Protein AF-A0A2E8DZQ3-F1 (afdb_monomer_lite)

Foldseek 3Di:
DPPPVVLVVVLVVLVVVLVVVDDPVLQVVQFVWDFFQADDDLDQFAPAAPAFLLRDHLPVCVVVSVVQVVVVVVDPDPGDSGKDWDPPWAKKFFACQVSLPDNPAQFHKDKDKDWAFWKWKAAPPPRDIGIGHPVCVVPDPLQADADLPPRDTNGIDIDTDTDIKIKIKTFIGHPPDDHGAAMEIGIHPSNVSCRSPDHGGWMKIKTFMKDKHWDWGDDPNDIDIHIHIYTYQHIPSVPIIMHTPGD

Radius of gyration: 19.11 Å; chains: 1; bounding box: 50×39×51 Å

pLDDT: mean 78.58, std 12.54, range [41.09, 94.75]

Structure (mmCIF, N/CA/C/O backbone):
data_AF-A0A2E8DZQ3-F1
#
_entry.id   AF-A0A2E8DZQ3-F1
#
loop_
_atom_site.group_PDB
_atom_site.id
_atom_site.type_symbol
_atom_site.label_atom_id
_atom_site.label_alt_id
_atom_site.label_comp_id
_atom_site.label_asym_id
_atom_site.label_entity_id
_atom_site.label_seq_id
_atom_site.pdbx_PDB_ins_code
_atom_site.Cartn_x
_atom_site.Cartn_y
_atom_site.Cartn_z
_atom_site.occupancy
_atom_site.B_iso_or_equiv
_atom_site.auth_seq_id
_atom_site.auth_comp_id
_atom_site.auth_asym_id
_atom_site.auth_atom_id
_atom_site.pdbx_PDB_model_num
ATOM 1 N N . MET A 1 1 ? 23.244 -13.098 -24.364 1.00 41.09 1 MET A N 1
ATOM 2 C CA . MET A 1 1 ? 22.228 -12.049 -24.638 1.00 41.09 1 MET A CA 1
ATOM 3 C C . MET A 1 1 ? 20.803 -12.614 -24.787 1.00 41.09 1 MET A C 1
ATOM 5 O O . MET A 1 1 ? 19.909 -11.902 -25.217 1.00 41.09 1 MET A O 1
ATOM 9 N N . THR A 1 2 ? 20.548 -13.852 -24.354 1.00 45.38 2 THR A N 1
ATOM 10 C CA . THR A 1 2 ? 19.306 -14.619 -24.591 1.00 45.38 2 THR A CA 1
ATOM 11 C C . THR A 1 2 ? 18.194 -14.413 -23.542 1.00 45.38 2 THR A C 1
ATOM 13 O O . THR A 1 2 ? 17.056 -14.790 -23.766 1.00 45.38 2 THR A O 1
ATOM 16 N N . ASP A 1 3 ? 18.473 -13.729 -22.429 1.00 57.84 3 ASP A N 1
ATOM 17 C CA . ASP A 1 3 ? 17.630 -13.749 -21.217 1.00 57.84 3 ASP A CA 1
ATOM 18 C C . ASP A 1 3 ? 16.498 -12.690 -21.170 1.00 57.84 3 ASP A C 1
ATOM 20 O O . ASP A 1 3 ? 15.596 -12.772 -20.340 1.00 57.84 3 ASP A O 1
ATOM 24 N N . ARG A 1 4 ? 16.513 -11.660 -22.031 1.00 48.19 4 ARG A N 1
ATOM 25 C CA . ARG A 1 4 ? 15.498 -10.581 -21.995 1.00 48.19 4 ARG A CA 1
ATOM 26 C C . ARG A 1 4 ? 14.278 -10.888 -22.866 1.00 48.19 4 ARG A C 1
ATOM 28 O O . ARG A 1 4 ? 13.155 -10.685 -22.414 1.00 48.19 4 ARG A O 1
ATOM 35 N N . ASN A 1 5 ? 14.493 -11.396 -24.078 1.00 52.00 5 ASN A N 1
ATOM 36 C CA . ASN A 1 5 ? 13.410 -11.663 -25.028 1.00 52.00 5 ASN A CA 1
ATOM 37 C C . ASN A 1 5 ? 12.580 -12.889 -24.619 1.00 52.00 5 ASN A C 1
ATOM 39 O O . ASN A 1 5 ? 11.357 -12.809 -24.645 1.00 52.00 5 ASN A O 1
ATOM 43 N N . GLU A 1 6 ? 13.211 -13.955 -24.113 1.00 54.47 6 GLU A N 1
ATOM 44 C CA . GLU A 1 6 ? 12.494 -15.111 -23.547 1.00 54.47 6 GLU A CA 1
ATOM 45 C C . GLU A 1 6 ? 11.620 -14.731 -22.347 1.00 54.47 6 GLU A C 1
ATOM 47 O O . GLU A 1 6 ? 10.506 -15.225 -22.201 1.00 54.47 6 GLU A O 1
ATOM 52 N N . ARG A 1 7 ? 12.084 -13.816 -21.487 1.00 52.75 7 ARG A N 1
ATOM 53 C CA . ARG A 1 7 ? 11.287 -13.345 -20.345 1.00 52.75 7 ARG A CA 1
ATOM 54 C C . ARG A 1 7 ? 10.104 -12.487 -20.769 1.00 52.75 7 ARG A C 1
ATOM 56 O O . ARG A 1 7 ? 9.046 -12.595 -20.158 1.00 52.75 7 ARG A O 1
ATOM 63 N N . ILE A 1 8 ? 10.277 -11.654 -21.795 1.00 53.78 8 ILE A N 1
ATOM 64 C CA . ILE A 1 8 ? 9.190 -10.848 -22.360 1.00 53.78 8 ILE A CA 1
ATOM 65 C C . ILE A 1 8 ? 8.137 -11.758 -23.002 1.00 53.78 8 ILE A C 1
ATOM 67 O O . ILE A 1 8 ? 6.951 -11.568 -22.747 1.00 53.78 8 ILE A O 1
ATOM 71 N N . GLU A 1 9 ? 8.543 -12.769 -23.774 1.00 61.56 9 GLU A N 1
ATOM 72 C CA . GLU A 1 9 ? 7.606 -13.720 -24.387 1.00 61.56 9 GLU A CA 1
ATOM 73 C C . GLU A 1 9 ? 6.904 -14.596 -23.343 1.00 61.56 9 GLU A C 1
ATOM 75 O O . GLU A 1 9 ? 5.679 -14.692 -23.351 1.00 61.56 9 GLU A O 1
ATOM 80 N N . ARG A 1 10 ? 7.623 -15.103 -22.335 1.00 58.00 10 ARG A N 1
ATOM 81 C CA . ARG A 1 10 ? 7.009 -15.859 -21.231 1.00 58.00 10 ARG A CA 1
ATOM 82 C C . ARG A 1 10 ? 6.040 -15.006 -20.405 1.00 58.00 10 ARG A C 1
ATOM 84 O O . ARG A 1 10 ? 5.009 -15.504 -19.966 1.00 58.00 10 ARG A O 1
ATOM 91 N N . ALA A 1 11 ? 6.326 -13.715 -20.218 1.00 54.69 11 ALA A N 1
ATOM 92 C CA . ALA A 1 11 ? 5.402 -12.775 -19.579 1.00 54.69 11 ALA A CA 1
ATOM 93 C C . ALA A 1 11 ? 4.155 -12.503 -20.440 1.00 54.69 11 ALA A C 1
ATOM 95 O O . ALA A 1 11 ? 3.055 -12.390 -19.898 1.00 54.69 11 ALA A O 1
ATOM 96 N N . LYS A 1 12 ? 4.295 -12.444 -21.773 1.00 58.56 12 LYS A N 1
ATOM 97 C CA . LYS A 1 12 ? 3.159 -12.326 -22.701 1.00 58.56 12 LYS A CA 1
ATOM 98 C C . LYS A 1 12 ? 2.289 -13.585 -22.706 1.00 58.56 12 LYS A C 1
ATOM 100 O O . LYS A 1 12 ? 1.066 -13.462 -22.687 1.00 58.56 12 LYS A O 1
ATOM 105 N N . GLU A 1 13 ? 2.886 -14.775 -22.710 1.00 59.53 13 GLU A N 1
ATOM 106 C CA . GLU A 1 13 ? 2.159 -16.052 -22.664 1.00 59.53 13 GLU A CA 1
ATOM 107 C C . GLU A 1 13 ? 1.434 -16.252 -21.329 1.00 59.53 13 GLU A C 1
ATOM 109 O O . GLU A 1 13 ? 0.227 -16.498 -21.324 1.00 59.53 13 GLU A O 1
ATOM 114 N N . LEU A 1 14 ? 2.116 -16.019 -20.200 1.00 56.31 14 LEU A N 1
ATOM 115 C CA . LEU A 1 14 ? 1.487 -16.018 -18.873 1.00 56.31 14 LEU A CA 1
ATOM 116 C C . LEU A 1 14 ? 0.380 -14.956 -18.774 1.00 56.31 14 LEU A C 1
ATOM 118 O O . LEU A 1 14 ? -0.681 -15.216 -18.209 1.00 56.31 14 LEU A O 1
ATOM 122 N N . GLY A 1 15 ? 0.577 -13.781 -19.381 1.00 52.03 15 GLY A N 1
ATOM 123 C CA . GLY A 1 15 ? -0.437 -12.729 -19.464 1.00 52.03 15 GLY A CA 1
ATOM 124 C C . GLY A 1 15 ? -1.689 -13.139 -20.251 1.00 52.03 15 GLY A C 1
ATOM 125 O O . GLY A 1 15 ? -2.804 -12.820 -19.836 1.00 52.03 15 GLY A O 1
ATOM 126 N N . LYS A 1 16 ? -1.537 -13.882 -21.357 1.00 55.69 16 LYS A N 1
ATOM 127 C CA . LYS A 1 16 ? -2.665 -14.422 -22.140 1.00 55.69 16 LYS A CA 1
ATOM 128 C C . LYS A 1 16 ? -3.420 -15.520 -21.388 1.00 55.69 16 LYS A C 1
ATOM 130 O O . LYS A 1 16 ? -4.647 -15.554 -21.465 1.00 55.69 16 LYS A O 1
ATOM 135 N N . GLN A 1 17 ? -2.712 -16.384 -20.664 1.00 53.78 17 GLN A N 1
ATOM 136 C CA . GLN A 1 17 ? -3.312 -17.474 -19.893 1.00 53.78 17 GLN A CA 1
ATOM 137 C C . GLN A 1 17 ? -4.092 -16.922 -18.683 1.00 53.78 17 GLN A C 1
ATOM 139 O O . GLN A 1 17 ? -5.281 -17.183 -18.544 1.00 53.78 17 GLN A O 1
ATOM 144 N N . TRP A 1 18 ? -3.512 -15.991 -17.920 1.00 57.00 18 TRP A N 1
ATOM 145 C CA . TRP A 1 18 ? -4.152 -15.417 -16.725 1.00 57.00 18 TRP A CA 1
ATOM 146 C C . TRP A 1 18 ? -5.288 -14.422 -16.983 1.00 57.00 18 TRP A C 1
ATOM 148 O O . TRP A 1 18 ? -6.022 -14.071 -16.053 1.00 57.00 18 TRP A O 1
ATOM 158 N N . ASN A 1 19 ? -5.431 -13.911 -18.208 1.00 52.56 19 ASN A N 1
ATOM 159 C CA . ASN A 1 19 ? -6.597 -13.111 -18.589 1.00 52.56 19 ASN A CA 1
ATOM 160 C C . ASN A 1 19 ? -7.854 -13.965 -18.794 1.00 52.56 19 ASN A C 1
ATOM 162 O O . ASN A 1 19 ? -8.950 -13.423 -18.692 1.00 52.56 19 ASN A O 1
ATOM 166 N N . LYS A 1 20 ? -7.707 -15.276 -19.028 1.00 57.12 20 LYS A N 1
ATOM 167 C CA . LYS A 1 20 ? -8.832 -16.218 -19.104 1.00 57.12 20 LYS A CA 1
ATOM 168 C C . LYS A 1 20 ? -9.285 -16.727 -17.730 1.00 57.12 20 LYS A C 1
ATOM 170 O O . LYS A 1 20 ? -10.441 -17.103 -17.596 1.00 57.12 20 LYS A O 1
ATOM 175 N N . ASP A 1 21 ? -8.404 -16.687 -16.729 1.00 62.16 21 ASP A N 1
ATOM 176 C CA . ASP A 1 21 ? -8.617 -17.368 -15.440 1.00 62.16 21 ASP A CA 1
ATOM 177 C C . ASP A 1 21 ? -9.288 -16.509 -14.351 1.00 62.16 21 ASP A C 1
ATOM 179 O O . ASP A 1 21 ? -9.635 -17.027 -13.292 1.00 62.16 21 ASP A O 1
ATOM 183 N N . VAL A 1 22 ? -9.449 -15.196 -14.562 1.00 74.00 22 VAL A N 1
ATOM 184 C CA . VAL A 1 22 ? -10.128 -14.320 -13.590 1.00 74.00 22 VAL A CA 1
ATOM 185 C C . VAL A 1 22 ? -11.568 -14.131 -14.035 1.00 74.00 22 VAL A C 1
ATOM 187 O O . VAL A 1 22 ? -11.818 -13.538 -15.085 1.00 74.00 22 VAL A O 1
ATOM 190 N N . ASP A 1 23 ? -12.507 -14.625 -13.233 1.00 81.38 23 ASP A N 1
ATOM 191 C CA . ASP A 1 23 ? -13.928 -14.490 -13.514 1.00 81.38 23 ASP A CA 1
ATOM 192 C C . ASP A 1 23 ? -14.367 -13.014 -13.528 1.00 81.38 23 ASP A C 1
ATOM 194 O O . ASP A 1 23 ? -13.752 -12.119 -12.930 1.00 81.38 23 ASP A O 1
ATOM 198 N N . LYS A 1 24 ? -15.452 -12.754 -14.258 1.00 82.94 24 LYS A N 1
ATOM 199 C CA . LYS A 1 24 ? -15.965 -11.402 -14.478 1.00 82.94 24 LYS A CA 1
ATOM 200 C C . LYS A 1 24 ? -16.387 -10.721 -13.173 1.00 82.94 24 LYS A C 1
ATOM 202 O O . LYS A 1 24 ? -16.151 -9.521 -13.030 1.00 82.94 24 LYS A O 1
ATOM 207 N N . ASP A 1 25 ? -16.943 -11.464 -12.220 1.00 84.56 25 ASP A N 1
ATOM 208 C CA . ASP A 1 25 ? -17.449 -10.904 -10.967 1.00 84.56 25 ASP A CA 1
ATOM 209 C C . ASP A 1 25 ? -16.301 -10.396 -10.091 1.00 84.56 25 ASP A C 1
ATOM 211 O O . ASP A 1 25 ? -16.369 -9.288 -9.547 1.00 84.56 25 ASP A O 1
ATOM 215 N N . THR A 1 26 ? -15.198 -11.144 -10.029 1.00 83.75 26 THR A N 1
ATOM 216 C CA . THR A 1 26 ? -13.963 -10.724 -9.360 1.00 83.75 26 THR A CA 1
ATOM 217 C C . THR A 1 26 ? -13.391 -9.449 -9.991 1.00 83.75 26 THR A C 1
ATOM 219 O O . THR A 1 26 ? -13.011 -8.510 -9.280 1.00 83.75 26 THR A O 1
ATOM 222 N N . LEU A 1 27 ? -13.369 -9.362 -11.326 1.00 85.06 27 LEU A N 1
ATOM 223 C CA . LEU A 1 27 ? -12.879 -8.177 -12.033 1.00 85.06 27 LEU A CA 1
ATOM 224 C C . LEU A 1 27 ? -13.777 -6.950 -11.799 1.00 85.06 27 LEU A C 1
ATOM 226 O O . LEU A 1 27 ? -13.278 -5.851 -11.540 1.00 85.06 27 LEU A O 1
ATOM 230 N N . ASP A 1 28 ? -15.094 -7.125 -11.865 1.00 85.94 28 ASP A N 1
ATOM 231 C CA . ASP A 1 28 ? -16.060 -6.047 -11.662 1.00 85.94 28 ASP A CA 1
ATOM 232 C C . ASP A 1 28 ? -16.063 -5.569 -10.201 1.00 85.94 28 ASP A C 1
ATOM 234 O O . ASP A 1 28 ? -16.141 -4.364 -9.936 1.00 85.94 28 ASP A O 1
ATOM 238 N N . ALA A 1 29 ? -15.870 -6.473 -9.235 1.00 84.94 29 ALA A N 1
ATOM 239 C CA . ALA A 1 29 ? -15.656 -6.116 -7.835 1.00 84.94 29 ALA A CA 1
ATOM 240 C C . ALA A 1 29 ? -14.373 -5.288 -7.634 1.00 84.94 29 ALA A C 1
ATOM 242 O O . ALA A 1 29 ? -14.397 -4.289 -6.909 1.00 84.94 29 ALA A O 1
ATOM 243 N N . ALA A 1 30 ? -13.269 -5.641 -8.302 1.00 86.75 30 ALA A N 1
ATOM 244 C CA . ALA A 1 30 ? -12.020 -4.877 -8.245 1.00 86.75 30 ALA A CA 1
ATOM 245 C C . ALA A 1 30 ? -12.160 -3.456 -8.829 1.00 86.75 30 ALA A C 1
ATOM 247 O O . ALA A 1 30 ? -11.536 -2.514 -8.326 1.00 86.75 30 ALA A O 1
ATOM 248 N N . LYS A 1 31 ? -13.004 -3.277 -9.854 1.00 88.62 31 LYS A N 1
ATOM 249 C CA . LYS A 1 31 ? -13.296 -1.969 -10.471 1.00 88.62 31 LYS A CA 1
ATOM 250 C C . LYS A 1 31 ? -14.191 -1.071 -9.615 1.00 88.62 31 LYS A C 1
ATOM 252 O O . LYS A 1 31 ? -14.011 0.145 -9.627 1.00 88.62 31 LYS A O 1
ATOM 257 N N . LYS A 1 32 ? -15.120 -1.645 -8.839 1.00 86.69 32 LYS A N 1
ATOM 258 C CA . LYS A 1 32 ? -15.950 -0.889 -7.873 1.00 86.69 32 LYS A CA 1
ATOM 259 C C . LYS A 1 32 ? -15.111 -0.225 -6.777 1.00 86.69 32 LYS A C 1
ATOM 261 O O . LYS A 1 32 ? -15.506 0.802 -6.230 1.00 86.69 32 LYS A O 1
ATOM 266 N N . GLY A 1 33 ? -13.937 -0.785 -6.501 1.00 82.00 33 GLY A N 1
ATOM 267 C CA . GLY A 1 33 ? -13.014 -0.298 -5.493 1.00 82.00 33 GLY A CA 1
ATOM 268 C C . GLY A 1 33 ? -13.329 -0.811 -4.095 1.00 82.00 33 GLY A C 1
ATOM 269 O O . GLY A 1 33 ? -14.442 -1.233 -3.783 1.00 82.00 33 GLY A O 1
ATOM 270 N N . ALA A 1 34 ? -12.313 -0.794 -3.239 1.00 75.81 34 ALA A N 1
ATOM 271 C CA . ALA A 1 34 ? -12.404 -1.313 -1.886 1.00 75.81 34 ALA A CA 1
ATOM 272 C C . ALA A 1 34 ? -11.650 -0.414 -0.896 1.00 75.81 34 ALA A C 1
ATOM 274 O O . ALA A 1 34 ? -10.619 0.180 -1.225 1.00 75.81 34 ALA A O 1
ATOM 275 N N . LYS A 1 35 ? -12.181 -0.315 0.326 1.00 76.56 35 LYS A N 1
ATOM 276 C CA . LYS A 1 35 ? -11.576 0.415 1.450 1.00 76.56 35 LYS A CA 1
ATOM 277 C C . LYS A 1 35 ? -10.850 -0.574 2.357 1.00 76.56 35 LYS A C 1
ATOM 279 O O . LYS A 1 35 ? -11.349 -1.674 2.550 1.00 76.56 35 LYS A O 1
ATOM 284 N N . SER A 1 36 ? -9.691 -0.201 2.901 1.00 68.00 36 SER A N 1
ATOM 285 C CA . SER A 1 36 ? -8.951 -1.087 3.817 1.00 68.00 36 SER A CA 1
ATOM 286 C C . SER A 1 36 ? -9.681 -1.280 5.131 1.00 68.00 36 SER A C 1
ATOM 288 O O . SER A 1 36 ? -10.131 -0.307 5.736 1.00 68.00 36 SER A O 1
ATOM 290 N N . ASP A 1 37 ? -9.713 -2.529 5.589 1.00 65.06 37 ASP A N 1
ATOM 291 C CA . ASP A 1 37 ? -10.321 -2.921 6.860 1.00 65.06 37 ASP A CA 1
ATOM 292 C C . ASP A 1 37 ? -9.481 -2.478 8.066 1.00 65.06 37 ASP A C 1
ATOM 294 O O . ASP A 1 37 ? -10.011 -2.280 9.158 1.00 65.06 37 ASP A O 1
ATOM 298 N N . TYR A 1 38 ? -8.172 -2.281 7.867 1.00 64.00 38 TYR A N 1
ATOM 299 C CA . TYR A 1 38 ? -7.196 -2.054 8.931 1.00 64.00 38 TYR A CA 1
ATOM 300 C C . TYR A 1 38 ? -6.102 -1.039 8.545 1.00 64.00 38 TYR A C 1
ATOM 302 O O . TYR A 1 38 ? -5.752 -0.868 7.376 1.00 64.00 38 TYR A O 1
ATOM 310 N N . VAL A 1 39 ? -5.543 -0.361 9.560 1.00 59.44 39 VAL A N 1
ATOM 311 C CA . VAL A 1 39 ? -4.321 0.456 9.456 1.00 59.44 39 VAL A CA 1
ATOM 312 C C . VAL A 1 39 ? -3.161 -0.367 9.978 1.00 59.44 39 VAL A C 1
ATOM 314 O O . VAL A 1 39 ? -2.984 -0.473 11.191 1.00 59.44 39 VAL A O 1
ATOM 317 N N . GLY A 1 40 ? -2.308 -0.863 9.083 1.00 53.66 40 GLY A N 1
ATOM 318 C CA . GLY A 1 40 ? -0.995 -1.367 9.479 1.00 53.66 40 GLY A CA 1
ATOM 319 C C . GLY A 1 40 ? -0.306 -0.380 10.427 1.00 53.66 40 GLY A C 1
ATOM 320 O O . GLY A 1 40 ? -0.262 0.823 10.150 1.00 53.66 40 GLY A O 1
ATOM 321 N N . GLN A 1 41 ? 0.201 -0.877 11.559 1.00 50.50 41 GLN A N 1
ATOM 322 C CA . GLN A 1 41 ? 0.726 -0.045 12.641 1.00 50.50 41 GLN A CA 1
ATOM 323 C C . GLN A 1 41 ? 1.637 1.078 12.119 1.00 50.50 41 GLN A C 1
ATOM 325 O O . GLN A 1 41 ? 2.586 0.848 11.363 1.00 50.50 41 GLN A O 1
ATOM 330 N N . TRP A 1 42 ? 1.405 2.305 12.590 1.00 53.09 42 TRP A N 1
ATOM 331 C CA . TRP A 1 42 ? 2.377 3.393 12.490 1.00 53.09 42 TRP A CA 1
ATOM 332 C C . TRP A 1 42 ? 3.572 3.071 13.401 1.00 53.09 42 TRP A C 1
ATOM 334 O O . TRP A 1 42 ? 3.665 3.567 14.531 1.00 53.09 42 TRP A O 1
ATOM 344 N N . LYS A 1 43 ? 4.453 2.172 12.946 1.00 52.47 43 LYS A N 1
ATOM 345 C CA . LYS A 1 43 ? 5.774 1.957 13.545 1.00 52.47 43 LYS A CA 1
ATOM 346 C C . LYS A 1 43 ? 6.640 3.198 13.311 1.00 52.47 43 LYS A C 1
ATOM 348 O O . LYS A 1 43 ? 6.283 4.072 12.523 1.00 52.47 43 LYS A O 1
ATOM 353 N N . ARG A 1 44 ? 7.763 3.283 14.031 1.00 56.06 44 ARG A N 1
ATOM 354 C CA . ARG A 1 44 ? 8.819 4.271 13.773 1.00 56.06 44 ARG A CA 1
ATOM 355 C C . ARG A 1 44 ? 9.181 4.187 12.288 1.00 56.06 44 ARG A C 1
ATOM 357 O O . ARG A 1 44 ? 9.762 3.194 11.862 1.00 56.06 44 ARG A O 1
ATOM 364 N N . THR A 1 45 ? 8.746 5.170 11.508 1.00 60.28 45 THR A N 1
ATOM 365 C CA . THR A 1 45 ? 9.090 5.257 10.091 1.00 60.28 45 THR A CA 1
ATOM 366 C C . THR A 1 45 ? 10.544 5.705 9.987 1.00 60.28 45 THR A C 1
ATOM 368 O O . THR A 1 45 ? 10.986 6.485 10.839 1.00 60.28 45 THR A O 1
ATOM 371 N N . PRO A 1 46 ? 11.303 5.215 8.997 1.00 67.50 46 PRO A N 1
ATOM 372 C CA . PRO A 1 46 ? 12.640 5.732 8.744 1.00 67.50 46 PRO A CA 1
ATOM 373 C C . PRO A 1 46 ? 12.581 7.216 8.350 1.00 67.50 46 PRO A C 1
ATOM 375 O O . PRO A 1 46 ? 11.498 7.790 8.177 1.00 67.50 46 PRO A O 1
ATOM 378 N N . ASN A 1 47 ? 13.752 7.833 8.192 1.00 76.06 47 ASN A N 1
ATOM 379 C CA . ASN A 1 47 ? 13.844 9.153 7.578 1.00 76.06 47 ASN A CA 1
ATOM 380 C C . ASN A 1 47 ? 13.238 9.129 6.168 1.00 76.06 47 ASN A C 1
ATOM 382 O O . ASN A 1 47 ? 13.168 8.083 5.518 1.00 76.06 47 ASN A O 1
ATOM 386 N N . LEU A 1 48 ? 12.792 10.293 5.703 1.00 84.81 48 LEU A N 1
ATOM 387 C CA . LEU A 1 48 ? 12.282 10.443 4.347 1.00 84.81 48 LEU A CA 1
ATOM 388 C C . LEU A 1 48 ? 13.378 10.022 3.337 1.00 84.81 48 LEU A C 1
ATOM 390 O O . LEU A 1 48 ? 14.503 10.520 3.444 1.00 84.81 48 LEU A O 1
ATOM 394 N N . PRO A 1 49 ? 13.098 9.109 2.385 1.00 86.25 49 PRO A N 1
ATOM 395 C CA . PRO A 1 49 ? 14.063 8.733 1.353 1.00 86.25 49 PRO A CA 1
ATOM 396 C C . PRO A 1 49 ? 14.475 9.952 0.533 1.00 86.25 49 PRO A C 1
ATOM 398 O O . PRO A 1 49 ? 13.610 10.623 -0.004 1.00 86.25 49 PRO A O 1
ATOM 401 N N . LYS A 1 50 ? 15.776 10.203 0.352 1.00 84.25 50 LYS A N 1
ATOM 402 C CA . LYS A 1 50 ? 16.239 11.307 -0.511 1.00 84.25 50 LYS A CA 1
ATOM 403 C C . LYS A 1 50 ? 15.843 11.101 -1.981 1.00 84.25 50 LYS A C 1
ATOM 405 O O . LYS A 1 50 ? 15.524 12.064 -2.672 1.00 84.25 50 LYS A O 1
ATOM 410 N N . TYR A 1 51 ? 15.855 9.848 -2.433 1.00 85.06 51 TYR A N 1
ATOM 411 C CA . TYR A 1 51 ? 15.532 9.442 -3.799 1.00 85.06 51 TYR A CA 1
ATOM 412 C C . TYR A 1 51 ? 14.611 8.211 -3.788 1.00 85.06 51 TYR A C 1
ATOM 414 O O . TYR A 1 51 ? 14.657 7.433 -2.829 1.00 85.06 51 TYR A O 1
ATOM 422 N N . PRO A 1 52 ? 13.809 7.995 -4.845 1.00 86.50 52 PRO A N 1
ATOM 423 C CA . PRO A 1 52 ? 13.063 6.763 -5.055 1.00 86.50 52 PRO A CA 1
ATOM 424 C C . PRO A 1 52 ? 13.958 5.514 -5.009 1.00 86.50 52 PRO A C 1
ATOM 426 O O . PRO A 1 52 ? 15.150 5.598 -5.314 1.00 86.50 52 PRO A O 1
ATOM 429 N N . PRO A 1 53 ? 13.395 4.323 -4.729 1.00 85.56 53 PRO A N 1
ATOM 430 C CA . PRO A 1 53 ? 14.154 3.069 -4.622 1.00 85.56 53 PRO A CA 1
ATOM 431 C C . PRO A 1 53 ? 15.008 2.708 -5.852 1.00 85.56 53 PRO A C 1
ATOM 433 O O . PRO A 1 53 ? 16.083 2.100 -5.727 1.00 85.56 53 PRO A O 1
ATOM 436 N N . ALA A 1 54 ? 14.544 3.086 -7.045 1.00 81.88 54 ALA A N 1
ATOM 437 C CA . ALA A 1 54 ? 15.264 2.900 -8.304 1.00 81.88 54 ALA A CA 1
ATOM 438 C C . ALA A 1 54 ? 16.333 3.981 -8.575 1.00 81.88 54 ALA A C 1
ATOM 440 O O . ALA A 1 54 ? 17.183 3.786 -9.432 1.00 81.88 54 ALA A O 1
ATOM 441 N N . GLY A 1 55 ? 16.357 5.077 -7.807 1.00 77.56 55 GLY A N 1
ATOM 442 C CA . GLY A 1 55 ? 17.329 6.171 -7.949 1.00 77.56 55 GLY A CA 1
ATOM 443 C C . GLY A 1 55 ? 16.948 7.263 -8.958 1.00 77.56 55 GLY A C 1
ATOM 444 O O . GLY A 1 55 ? 17.800 8.072 -9.305 1.00 77.56 55 GLY A O 1
ATOM 445 N N . GLN A 1 56 ? 15.696 7.288 -9.425 1.00 81.00 56 GLN A N 1
ATOM 446 C CA . GLN A 1 56 ? 15.165 8.258 -10.401 1.00 81.00 56 GLN A CA 1
ATOM 447 C C . GLN A 1 56 ? 14.531 9.507 -9.739 1.00 81.00 56 GLN A C 1
ATOM 449 O O . GLN A 1 56 ? 14.768 9.773 -8.565 1.00 81.00 56 GLN A O 1
ATOM 454 N N . SER A 1 57 ? 13.727 10.298 -10.461 1.00 86.56 57 SER A N 1
ATOM 455 C CA . SER A 1 57 ? 12.917 11.385 -9.878 1.00 86.56 57 SER A CA 1
ATOM 456 C C . SER A 1 57 ? 11.610 10.855 -9.268 1.00 86.56 57 SER A C 1
ATOM 458 O O . SER A 1 57 ? 11.182 9.747 -9.580 1.00 86.56 57 SER A O 1
ATOM 460 N N . TRP A 1 58 ? 10.933 11.630 -8.412 1.00 87.62 58 TRP A N 1
ATOM 461 C CA . TRP A 1 58 ? 9.636 11.219 -7.849 1.00 87.62 58 TRP A CA 1
ATOM 462 C C . TRP A 1 58 ? 8.467 11.321 -8.845 1.00 87.62 58 TRP A C 1
ATOM 464 O O . TRP A 1 58 ? 7.356 10.923 -8.501 1.00 87.62 58 TRP A O 1
ATOM 474 N N . CYS A 1 59 ? 8.694 11.804 -10.074 1.00 89.81 59 CYS A N 1
ATOM 475 C CA . CYS A 1 59 ? 7.678 11.918 -11.127 1.00 89.81 59 CYS A CA 1
ATOM 476 C C . CYS A 1 59 ? 6.364 12.543 -10.597 1.00 89.81 59 CYS A C 1
ATOM 478 O O . CYS A 1 59 ? 6.398 13.542 -9.877 1.00 89.81 59 CYS A O 1
ATOM 480 N N . GLY A 1 60 ? 5.201 11.950 -10.894 1.00 87.38 60 GLY A N 1
ATOM 481 C CA . GLY A 1 60 ? 3.903 12.453 -10.426 1.00 87.38 60 GLY A CA 1
ATOM 482 C C . GLY A 1 60 ? 3.718 12.438 -8.899 1.00 87.38 60 GLY A C 1
ATOM 483 O O . GLY A 1 60 ? 2.763 13.023 -8.399 1.00 87.38 60 GLY A O 1
ATOM 484 N N . LEU A 1 61 ? 4.625 11.811 -8.135 1.00 88.00 61 LEU A N 1
ATOM 485 C CA . LEU A 1 61 ? 4.618 11.842 -6.669 1.00 88.00 61 LEU A CA 1
ATOM 486 C C . LEU A 1 61 ? 5.367 13.040 -6.065 1.00 88.00 61 LEU A C 1
ATOM 488 O O . LEU A 1 61 ? 5.341 13.194 -4.842 1.00 88.00 61 LEU A O 1
ATOM 492 N N . GLN A 1 62 ? 6.011 13.892 -6.871 1.00 89.56 62 GLN A N 1
ATOM 493 C CA . GLN A 1 62 ? 6.859 14.982 -6.370 1.00 89.56 62 GLN A CA 1
ATOM 494 C C . GLN A 1 62 ? 6.114 15.924 -5.409 1.00 89.56 62 GLN A C 1
ATOM 496 O O . GLN A 1 62 ? 6.603 16.196 -4.318 1.00 89.56 62 GLN A O 1
ATOM 501 N N . SER A 1 63 ? 4.888 16.338 -5.738 1.00 87.38 63 SER A N 1
ATOM 502 C CA . SER A 1 63 ? 4.088 17.235 -4.885 1.00 87.38 63 SER A CA 1
ATOM 503 C C . SER A 1 63 ? 3.782 16.639 -3.499 1.00 87.38 63 SER A C 1
ATOM 505 O O . SER A 1 63 ? 3.801 17.336 -2.475 1.00 87.38 63 SER A O 1
ATOM 507 N N . PHE A 1 64 ? 3.544 15.325 -3.437 1.00 86.38 64 PHE A N 1
ATOM 5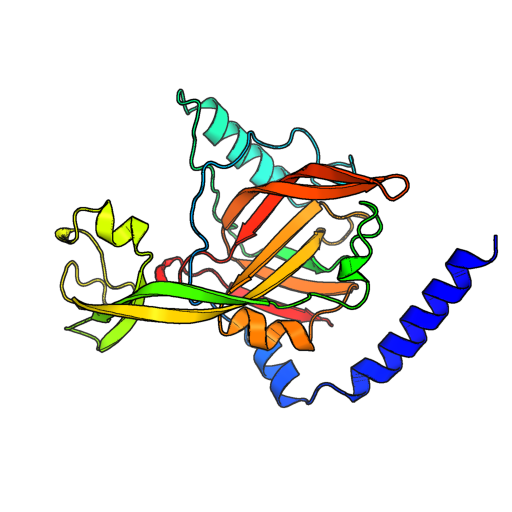08 C CA . PHE A 1 64 ? 3.336 14.601 -2.184 1.00 86.38 64 PHE A CA 1
ATOM 509 C C . PHE A 1 64 ? 4.634 14.457 -1.391 1.00 86.38 64 PHE A C 1
ATOM 511 O O . PHE A 1 64 ? 4.629 14.619 -0.167 1.00 86.38 64 PHE A O 1
ATOM 518 N N . TYR A 1 65 ? 5.743 14.186 -2.081 1.00 89.31 65 TYR A N 1
ATOM 519 C CA . TYR A 1 65 ? 7.070 14.130 -1.481 1.00 89.31 65 TYR A CA 1
ATOM 520 C C . TYR A 1 65 ? 7.462 15.475 -0.849 1.00 89.31 65 TYR A C 1
ATOM 522 O O . TYR A 1 65 ? 7.840 15.513 0.322 1.00 89.31 65 TYR A O 1
ATOM 530 N N . ASP A 1 66 ? 7.261 16.587 -1.557 1.00 89.75 66 ASP A N 1
ATOM 531 C CA . ASP A 1 66 ? 7.556 17.936 -1.059 1.00 89.75 66 ASP A CA 1
ATOM 532 C C . ASP A 1 66 ? 6.730 18.271 0.190 1.00 89.75 66 ASP A C 1
ATOM 534 O O . ASP A 1 66 ? 7.216 18.887 1.144 1.00 89.75 66 ASP A O 1
ATOM 538 N N . THR A 1 67 ? 5.469 17.830 0.226 1.00 88.38 67 THR A N 1
ATOM 539 C CA . THR A 1 67 ? 4.607 17.992 1.404 1.00 88.38 67 THR A CA 1
ATOM 540 C C . THR A 1 67 ? 5.143 17.205 2.600 1.00 88.38 67 THR A C 1
ATOM 542 O O . THR A 1 67 ? 5.204 17.741 3.711 1.00 88.38 67 THR A O 1
ATOM 545 N N . LEU A 1 68 ? 5.580 15.958 2.388 1.00 86.38 68 LEU A N 1
ATOM 546 C CA . LEU A 1 68 ? 6.225 15.159 3.431 1.00 86.38 68 LEU A CA 1
ATOM 547 C C . LEU A 1 68 ? 7.520 15.812 3.925 1.00 86.38 68 LEU A C 1
ATOM 549 O O . LEU A 1 68 ? 7.740 15.860 5.134 1.00 86.38 68 LEU A O 1
ATOM 553 N N . GLN A 1 69 ? 8.338 16.364 3.028 1.00 87.69 69 GLN A N 1
ATOM 554 C CA . GLN A 1 69 ? 9.580 17.052 3.382 1.00 87.69 69 GLN A CA 1
ATOM 555 C C . GLN A 1 69 ? 9.316 18.298 4.239 1.00 87.69 69 GLN A C 1
ATOM 557 O O . GLN A 1 69 ? 9.947 18.478 5.281 1.00 87.69 69 GLN A O 1
ATOM 562 N N . LYS A 1 70 ? 8.322 19.119 3.872 1.00 86.88 70 LYS A N 1
ATOM 563 C CA . LYS A 1 70 ? 7.892 20.277 4.678 1.00 86.88 70 LYS A CA 1
ATOM 564 C C . LYS A 1 70 ? 7.398 19.855 6.066 1.00 86.88 70 LYS A C 1
ATOM 566 O O . LYS A 1 70 ? 7.688 20.522 7.059 1.00 86.88 70 LYS A O 1
ATOM 571 N N . GLN A 1 71 ? 6.643 18.757 6.163 1.00 82.19 71 GLN A N 1
ATOM 572 C CA . GLN A 1 71 ? 6.201 18.219 7.456 1.00 82.19 71 GLN A CA 1
ATOM 573 C C . GLN A 1 71 ? 7.362 17.679 8.291 1.00 82.19 71 GLN A C 1
ATOM 575 O O . GLN A 1 71 ? 7.342 17.816 9.516 1.00 82.19 71 GLN A O 1
ATOM 580 N N . ASP A 1 72 ? 8.348 17.058 7.647 1.00 79.94 72 ASP A N 1
ATOM 581 C CA . ASP A 1 72 ? 9.540 16.557 8.313 1.00 79.94 72 ASP A CA 1
ATOM 582 C C . ASP A 1 72 ? 10.357 17.708 8.912 1.00 79.94 72 ASP A C 1
ATOM 584 O O . ASP A 1 72 ? 10.615 17.698 10.116 1.00 79.94 72 ASP A O 1
ATOM 588 N N . GLN A 1 73 ? 10.644 18.759 8.138 1.00 79.94 73 GLN A N 1
ATOM 589 C CA . GLN A 1 73 ? 11.376 19.948 8.602 1.00 79.94 73 GLN A CA 1
ATOM 590 C C . GLN A 1 73 ? 10.728 20.621 9.821 1.00 79.94 73 GLN A C 1
ATOM 592 O O . GLN A 1 73 ? 11.418 21.043 10.745 1.00 79.94 73 GLN A O 1
ATOM 597 N N . LYS A 1 74 ? 9.391 20.680 9.870 1.00 76.50 74 LYS A N 1
ATOM 598 C CA . LYS A 1 74 ? 8.650 21.299 10.984 1.00 76.50 74 LYS A CA 1
ATOM 599 C C . LYS A 1 74 ? 8.731 20.518 12.301 1.00 76.50 74 LYS A C 1
ATOM 601 O O . LYS A 1 74 ? 8.354 21.039 13.349 1.00 76.50 74 LYS A O 1
ATOM 606 N N . ARG A 1 75 ? 9.168 19.258 12.284 1.00 69.88 75 ARG A N 1
ATOM 607 C CA . ARG A 1 75 ? 9.147 18.380 13.463 1.00 69.88 75 ARG A CA 1
ATOM 608 C C . ARG A 1 75 ? 10.540 18.265 14.077 1.00 69.88 75 ARG A C 1
ATOM 610 O O . ARG A 1 75 ? 11.481 17.867 13.405 1.00 69.88 75 ARG A O 1
ATOM 617 N N . LYS A 1 76 ? 10.654 18.510 15.385 1.00 61.03 76 LYS A N 1
ATOM 618 C CA . LYS A 1 76 ? 11.933 18.470 16.128 1.00 61.03 76 LYS A CA 1
ATOM 619 C C . LYS A 1 76 ? 12.323 17.084 16.688 1.00 61.03 76 LYS A C 1
ATOM 621 O O . LYS A 1 76 ? 13.419 16.922 17.204 1.00 61.03 76 LYS A O 1
ATOM 626 N N . SER A 1 77 ? 11.441 16.079 16.622 1.00 61.62 77 SER A N 1
ATOM 627 C CA . SER A 1 77 ? 11.679 14.737 17.201 1.00 61.62 77 SER A CA 1
ATOM 628 C C . SER A 1 77 ? 12.421 13.794 16.247 1.00 61.62 77 SER A C 1
ATOM 630 O O . SER A 1 77 ? 12.115 13.771 15.064 1.00 61.62 77 SER A O 1
ATOM 632 N N . LYS A 1 78 ? 13.305 12.932 16.767 1.00 52.81 78 LYS A N 1
ATOM 633 C CA . LYS A 1 78 ? 13.991 11.859 16.013 1.00 52.81 78 LYS A CA 1
ATOM 634 C C . LYS A 1 78 ? 13.083 10.703 15.551 1.00 52.81 78 LYS A C 1
ATOM 636 O O . LYS A 1 78 ? 13.466 9.935 14.681 1.00 52.81 78 LYS A O 1
ATOM 641 N N . TRP A 1 79 ? 11.884 10.562 16.125 1.00 51.22 79 TRP A N 1
ATOM 642 C CA . TRP A 1 79 ? 10.916 9.515 15.771 1.00 51.22 79 TRP A CA 1
ATOM 643 C C . TRP A 1 79 ? 9.585 10.164 15.384 1.00 51.22 79 TRP A C 1
ATOM 645 O O . TRP A 1 79 ? 8.784 10.519 16.251 1.00 51.22 79 TRP A O 1
ATOM 655 N N . LYS A 1 80 ? 9.344 10.354 14.084 1.00 60.47 80 LYS A N 1
ATOM 656 C CA . LYS A 1 80 ? 8.179 11.096 13.573 1.00 60.47 80 LYS A CA 1
ATOM 657 C C . LYS A 1 80 ? 7.211 10.149 12.877 1.00 60.47 80 LYS A C 1
ATOM 659 O O . LYS A 1 80 ? 7.618 9.385 12.018 1.00 60.47 80 LYS A O 1
ATOM 664 N N . ARG A 1 81 ? 5.915 10.239 13.184 1.00 61.34 81 ARG A N 1
ATOM 665 C CA . ARG A 1 81 ? 4.852 9.657 12.344 1.00 61.34 81 ARG A CA 1
ATOM 666 C C .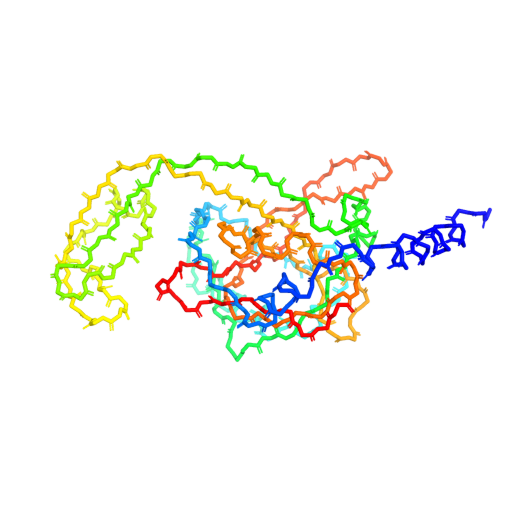 ARG A 1 81 ? 4.626 10.552 11.122 1.00 61.34 81 ARG A C 1
ATOM 668 O O . ARG A 1 81 ? 3.806 11.465 11.204 1.00 61.34 81 ARG A O 1
ATOM 675 N N . LEU A 1 82 ? 5.390 10.378 10.049 1.00 67.19 82 LEU A N 1
ATOM 676 C CA . LEU A 1 82 ? 5.194 11.149 8.814 1.00 67.19 82 LEU A CA 1
ATOM 677 C C . LEU A 1 82 ? 4.128 10.479 7.950 1.00 67.19 82 LEU A C 1
ATOM 679 O O . LEU A 1 82 ? 4.175 9.270 7.748 1.00 67.19 82 LEU A O 1
ATOM 683 N N . GLY A 1 83 ? 3.162 11.259 7.474 1.00 72.50 83 GLY A N 1
ATOM 684 C CA . GLY A 1 83 ? 2.061 10.762 6.663 1.00 72.50 83 GLY A CA 1
ATOM 685 C C . GLY A 1 83 ? 1.317 11.914 6.001 1.00 72.50 83 GLY A C 1
ATOM 686 O O . GLY A 1 83 ? 0.921 12.858 6.680 1.00 72.50 83 GLY A O 1
ATOM 687 N N . THR A 1 84 ? 1.117 11.831 4.690 1.00 77.44 84 THR A N 1
ATOM 688 C CA . THR A 1 84 ? 0.331 12.807 3.925 1.00 77.44 84 THR A CA 1
ATOM 689 C C . THR A 1 84 ? -0.800 12.085 3.215 1.00 77.44 84 THR A C 1
ATOM 691 O O . THR A 1 84 ? -0.581 11.041 2.605 1.00 77.44 84 THR A O 1
ATOM 694 N N . ALA A 1 85 ? -2.017 12.613 3.315 1.00 78.88 85 ALA A N 1
ATOM 695 C CA . ALA A 1 85 ? -3.141 12.072 2.567 1.00 78.88 85 ALA A CA 1
ATOM 696 C C . ALA A 1 85 ? -2.974 12.388 1.073 1.00 78.88 85 ALA A C 1
ATOM 698 O O . ALA A 1 85 ? -2.677 13.520 0.698 1.00 78.88 85 ALA A O 1
ATOM 699 N N . ILE A 1 86 ? -3.207 11.393 0.228 1.00 78.50 86 ILE A N 1
ATOM 700 C CA . ILE A 1 86 ? -3.261 11.530 -1.222 1.00 78.50 86 ILE A CA 1
ATOM 701 C C . ILE A 1 86 ? -4.613 12.161 -1.568 1.00 78.50 86 ILE A C 1
ATOM 703 O O . ILE A 1 86 ? -5.650 11.501 -1.493 1.00 78.50 86 ILE A O 1
ATOM 707 N N . LYS A 1 87 ? -4.615 13.461 -1.874 1.00 77.62 87 LYS A N 1
ATOM 708 C CA . LYS A 1 87 ? -5.791 14.215 -2.324 1.00 77.62 87 LYS A CA 1
ATOM 709 C C . LYS A 1 87 ? -5.377 15.161 -3.461 1.00 77.62 87 LYS A C 1
ATOM 711 O O . LYS A 1 87 ? -4.452 15.940 -3.235 1.00 77.62 87 LYS A O 1
ATOM 716 N N . PRO A 1 88 ? -6.043 15.131 -4.633 1.00 82.88 88 PRO A N 1
ATOM 717 C CA . PRO A 1 88 ? -7.091 14.183 -5.051 1.00 82.88 88 PRO A CA 1
ATOM 718 C C . PRO A 1 88 ? -6.546 12.746 -5.242 1.00 82.88 88 PRO A C 1
ATOM 720 O O . PRO A 1 88 ? -5.326 12.563 -5.169 1.00 82.88 88 PRO A O 1
ATOM 723 N N . PRO A 1 89 ? -7.413 11.729 -5.449 1.00 88.56 89 PRO A N 1
ATOM 724 C CA . PRO A 1 89 ? -6.988 10.371 -5.804 1.00 88.56 89 PRO A CA 1
ATOM 725 C C . PRO A 1 89 ? -5.973 10.374 -6.953 1.00 88.56 89 PRO A C 1
ATOM 727 O O . PRO A 1 89 ? -6.049 11.218 -7.843 1.00 88.56 89 PRO A O 1
ATOM 730 N N . GLN A 1 90 ? -5.012 9.453 -6.915 1.00 90.88 90 GLN A N 1
ATOM 731 C CA . GLN A 1 90 ? -3.928 9.378 -7.897 1.00 90.88 90 GLN A CA 1
ATOM 732 C C . GLN A 1 90 ? -3.956 8.052 -8.638 1.00 90.88 90 GLN A C 1
ATOM 734 O O . GLN A 1 90 ? -4.222 7.005 -8.042 1.00 90.88 90 GLN A O 1
ATOM 739 N N . GLN A 1 91 ? -3.638 8.103 -9.930 1.00 94.38 91 GLN A N 1
ATOM 740 C CA . GLN A 1 91 ? -3.433 6.906 -10.729 1.00 94.38 91 GLN A CA 1
ATOM 741 C C . GLN A 1 91 ? -2.003 6.399 -10.583 1.00 94.38 91 GLN A C 1
ATOM 743 O O . GLN A 1 91 ? -1.038 7.164 -10.602 1.00 94.38 91 GLN A O 1
ATOM 748 N N . PHE A 1 92 ? -1.884 5.085 -10.484 1.00 94.75 92 PHE A N 1
ATOM 749 C CA . PHE A 1 92 ? -0.627 4.369 -10.409 1.00 94.75 92 PHE A CA 1
ATOM 750 C C . PHE A 1 92 ? -0.634 3.207 -11.386 1.00 94.75 92 PHE A C 1
ATOM 752 O O . PHE A 1 92 ? -1.681 2.638 -11.687 1.00 94.75 92 PHE A O 1
ATOM 759 N N . VAL A 1 93 ? 0.555 2.832 -11.833 1.00 94.50 93 VAL A N 1
ATOM 760 C CA . VAL A 1 93 ? 0.800 1.624 -12.613 1.00 94.50 93 VAL A CA 1
ATOM 761 C C . VAL A 1 93 ? 1.542 0.639 -11.722 1.00 94.50 93 VAL A C 1
ATOM 763 O O . VAL A 1 93 ? 2.557 0.985 -11.112 1.00 94.50 93 VAL A O 1
ATOM 766 N N . VAL A 1 94 ? 1.033 -0.585 -11.616 1.00 93.50 94 VAL A N 1
ATOM 767 C CA . VAL A 1 94 ? 1.714 -1.682 -10.923 1.00 93.50 94 VAL A CA 1
ATOM 768 C C . VAL A 1 94 ? 2.965 -2.049 -11.713 1.00 93.50 94 VAL A C 1
ATOM 770 O O . VAL A 1 94 ? 2.910 -2.248 -12.923 1.00 93.50 94 VAL A O 1
ATOM 773 N N . THR A 1 95 ? 4.102 -2.138 -11.032 1.00 91.81 95 THR A N 1
ATOM 774 C CA . THR A 1 95 ? 5.389 -2.505 -11.646 1.00 91.81 95 THR A CA 1
ATOM 775 C C . THR A 1 95 ? 5.763 -3.939 -11.282 1.00 91.81 95 THR A C 1
ATOM 777 O O . THR A 1 95 ? 5.239 -4.499 -10.322 1.00 91.81 95 THR A O 1
ATOM 780 N N . ASP A 1 96 ? 6.681 -4.541 -12.033 1.00 89.06 96 ASP A N 1
ATOM 781 C CA . ASP A 1 96 ? 7.178 -5.899 -11.777 1.00 89.06 96 ASP A CA 1
ATOM 782 C C . ASP A 1 96 ? 8.318 -5.951 -10.738 1.00 89.06 96 ASP A C 1
ATOM 784 O O . ASP A 1 96 ? 8.791 -7.033 -10.390 1.00 89.06 96 ASP A O 1
ATOM 788 N N . GLY A 1 97 ? 8.763 -4.788 -10.240 1.00 86.38 97 GLY A N 1
ATOM 789 C CA . GLY A 1 97 ? 9.866 -4.647 -9.287 1.00 86.38 97 GLY A CA 1
ATOM 790 C C . GLY A 1 97 ? 11.265 -4.869 -9.881 1.00 86.38 97 GLY A C 1
ATOM 791 O O . GLY A 1 97 ? 12.261 -4.790 -9.157 1.00 86.38 97 GLY A O 1
ATOM 792 N N . THR A 1 98 ? 11.399 -5.110 -11.187 1.00 82.94 98 THR A N 1
ATOM 793 C CA . THR A 1 98 ? 12.700 -5.426 -11.800 1.00 82.94 98 THR A CA 1
ATOM 794 C C . THR A 1 98 ? 13.668 -4.244 -11.790 1.00 82.94 98 THR A C 1
ATOM 796 O O . THR A 1 98 ? 14.859 -4.459 -11.560 1.00 82.94 98 THR A O 1
ATOM 799 N N . GLY A 1 99 ? 13.172 -3.006 -11.902 1.00 79.44 99 GLY A N 1
ATOM 800 C CA . GLY A 1 99 ? 13.972 -1.774 -11.788 1.00 79.44 99 GLY A CA 1
ATOM 801 C C . GLY A 1 99 ? 14.700 -1.609 -10.444 1.00 79.44 99 GLY A C 1
ATOM 802 O O . GLY A 1 99 ? 15.684 -0.882 -10.323 1.00 79.44 99 GLY A O 1
ATOM 803 N N . ILE A 1 100 ? 14.272 -2.344 -9.414 1.00 81.06 100 ILE A N 1
ATOM 804 C CA . ILE A 1 100 ? 14.921 -2.402 -8.093 1.00 81.06 100 ILE A CA 1
ATOM 805 C C . ILE A 1 100 ? 15.532 -3.784 -7.800 1.00 81.06 100 ILE A C 1
ATOM 807 O O . ILE A 1 100 ? 15.873 -4.105 -6.661 1.00 81.06 100 ILE A O 1
ATOM 811 N N . GLY A 1 101 ? 15.651 -4.631 -8.821 1.00 79.94 101 GLY A N 1
ATOM 812 C CA . GLY A 1 101 ? 16.176 -5.989 -8.716 1.00 79.94 101 GLY A CA 1
ATOM 813 C C . GLY A 1 101 ? 15.259 -6.980 -7.994 1.00 79.94 101 GLY A C 1
ATOM 814 O O . GLY A 1 101 ? 15.642 -8.139 -7.854 1.00 79.94 101 GLY A O 1
ATOM 815 N N . ASN A 1 102 ? 14.064 -6.579 -7.546 1.00 81.75 102 ASN A N 1
ATOM 816 C CA . ASN A 1 102 ? 13.151 -7.474 -6.844 1.00 81.75 102 ASN A CA 1
ATOM 817 C C . ASN A 1 102 ? 12.215 -8.180 -7.836 1.00 81.75 102 ASN A C 1
ATOM 819 O O . ASN A 1 102 ? 11.281 -7.580 -8.356 1.00 81.75 102 ASN A O 1
ATOM 823 N N . ARG A 1 103 ? 12.449 -9.475 -8.068 1.00 79.62 103 ARG A N 1
ATOM 824 C CA . ARG A 1 103 ? 11.645 -10.298 -8.986 1.00 79.62 103 ARG A CA 1
ATOM 825 C C . ARG A 1 103 ? 10.421 -10.952 -8.335 1.00 79.62 103 ARG A C 1
ATOM 827 O O . ARG A 1 103 ? 9.705 -11.689 -9.006 1.00 79.62 103 ARG A O 1
ATOM 834 N N . GLU A 1 104 ? 10.164 -10.708 -7.051 1.00 82.25 104 GLU A N 1
ATOM 835 C CA . GLU A 1 104 ? 9.030 -11.305 -6.328 1.00 82.25 104 GLU A CA 1
ATOM 836 C C . GLU A 1 104 ? 7.668 -10.886 -6.908 1.00 82.25 104 GLU A C 1
ATOM 838 O O . GLU A 1 104 ? 6.697 -11.627 -6.756 1.00 82.25 104 GLU A O 1
ATOM 843 N N . PHE A 1 105 ? 7.614 -9.745 -7.610 1.00 86.00 105 PHE A N 1
ATOM 844 C CA . PHE A 1 105 ? 6.387 -9.126 -8.123 1.00 86.00 105 PHE A CA 1
ATOM 845 C C . PHE A 1 105 ? 6.161 -9.300 -9.630 1.00 86.00 105 PHE A C 1
ATOM 847 O O . PHE A 1 105 ? 5.192 -8.763 -10.164 1.00 86.00 105 PHE A O 1
ATOM 854 N N . VAL A 1 106 ? 7.010 -10.066 -10.325 1.00 84.25 106 VAL A N 1
ATOM 855 C CA . VAL A 1 106 ? 6.911 -10.275 -11.787 1.00 84.25 106 VAL A CA 1
ATOM 856 C C . VAL A 1 106 ? 5.557 -10.859 -12.197 1.00 84.25 106 VAL A C 1
ATOM 858 O O . VAL A 1 106 ? 5.061 -10.599 -13.288 1.00 84.25 106 VAL A O 1
ATOM 861 N N . THR A 1 107 ? 4.925 -11.609 -11.299 1.00 81.25 107 THR A N 1
ATOM 862 C CA . THR A 1 107 ? 3.621 -12.239 -11.521 1.00 81.25 107 THR A CA 1
ATOM 863 C C . THR A 1 107 ? 2.469 -11.503 -10.830 1.00 81.25 107 THR A C 1
ATOM 865 O O . THR A 1 107 ? 1.345 -11.992 -10.854 1.00 81.25 107 THR A O 1
ATOM 868 N N . GLY A 1 108 ? 2.726 -10.346 -10.211 1.00 83.44 108 GLY A N 1
ATOM 869 C CA . GLY A 1 108 ? 1.764 -9.605 -9.392 1.00 83.44 108 GLY A CA 1
ATOM 870 C C . GLY A 1 108 ? 2.065 -9.643 -7.885 1.00 83.44 108 GLY A C 1
ATOM 871 O O . GLY A 1 108 ? 3.105 -10.158 -7.465 1.00 83.44 108 GLY A O 1
ATOM 872 N N . PRO A 1 109 ? 1.181 -9.054 -7.057 1.00 87.25 109 PRO A N 1
ATOM 873 C CA . PRO A 1 109 ? 1.298 -9.094 -5.603 1.00 87.25 109 PRO A CA 1
ATOM 874 C C . PRO A 1 109 ? 1.254 -10.526 -5.063 1.00 87.25 109 PRO A C 1
ATOM 876 O O . PRO A 1 109 ? 0.538 -11.377 -5.583 1.00 87.25 109 PRO A O 1
ATOM 879 N N . ARG A 1 110 ? 1.964 -10.759 -3.956 1.00 81.31 110 ARG A N 1
ATOM 880 C CA . ARG A 1 110 ? 1.837 -11.978 -3.150 1.00 81.31 110 ARG A CA 1
ATOM 881 C C . ARG A 1 110 ? 1.180 -11.634 -1.829 1.00 81.31 110 ARG A C 1
ATOM 883 O O . ARG A 1 110 ? 1.629 -10.706 -1.151 1.00 81.31 110 ARG A O 1
ATOM 890 N N . GLY A 1 111 ? 0.124 -12.360 -1.496 1.00 83.44 111 GLY A N 1
ATOM 891 C CA . GLY A 1 111 ? -0.556 -12.213 -0.230 1.00 83.44 111 GLY A CA 1
ATOM 892 C C . GLY A 1 111 ? -0.001 -13.116 0.857 1.00 83.44 111 GLY A C 1
ATOM 893 O O . GLY A 1 111 ? 0.421 -14.244 0.603 1.00 83.44 111 GLY A O 1
ATOM 894 N N . THR A 1 112 ? -0.052 -12.612 2.081 1.00 87.12 112 THR A N 1
ATOM 895 C CA . THR A 1 112 ? 0.250 -13.360 3.300 1.00 87.12 112 THR A CA 1
ATOM 896 C C . THR A 1 112 ? -0.938 -13.248 4.238 1.00 87.12 112 THR A C 1
ATOM 898 O O . THR A 1 112 ? -1.497 -12.162 4.403 1.00 87.12 112 THR A O 1
ATOM 901 N N . ASP A 1 113 ? -1.318 -14.355 4.868 1.00 85.81 113 ASP A N 1
ATOM 902 C CA . ASP A 1 113 ? -2.306 -14.329 5.940 1.00 85.81 113 ASP A CA 1
ATOM 903 C C . ASP A 1 113 ? -1.614 -13.980 7.256 1.00 85.81 113 ASP A C 1
ATOM 905 O O . ASP A 1 113 ? -0.650 -14.624 7.673 1.00 85.81 113 ASP A O 1
ATOM 909 N N . VAL A 1 114 ? -2.099 -12.929 7.906 1.00 83.88 114 VAL A N 1
ATOM 910 C CA . VAL A 1 114 ? -1.602 -12.465 9.201 1.00 83.88 114 VAL A CA 1
ATOM 911 C C . VAL A 1 114 ? -2.763 -12.358 10.170 1.00 83.88 114 VAL A C 1
ATOM 913 O O . VAL A 1 114 ? -3.875 -12.000 9.789 1.00 83.88 114 VAL A O 1
ATOM 916 N N . ALA A 1 115 ? -2.509 -12.630 11.443 1.00 83.69 115 ALA A N 1
ATOM 917 C CA . ALA A 1 115 ? -3.486 -12.431 12.499 1.00 83.69 115 ALA A CA 1
ATOM 918 C C . ALA A 1 115 ? -2.980 -11.343 13.442 1.00 83.69 115 ALA A C 1
ATOM 920 O O . ALA A 1 115 ? -1.846 -11.400 13.925 1.00 83.69 115 ALA A O 1
ATOM 921 N N . TYR A 1 116 ? -3.817 -10.339 13.689 1.00 78.81 116 TYR A N 1
ATOM 922 C CA . TYR A 1 116 ? -3.521 -9.309 14.670 1.00 78.81 116 TYR A CA 1
ATOM 923 C C . TYR A 1 116 ? -4.577 -9.307 15.765 1.00 78.81 116 TYR A C 1
ATOM 925 O O . TYR A 1 116 ? -5.779 -9.266 15.495 1.00 78.81 116 TYR A O 1
ATOM 933 N N . THR A 1 117 ? -4.114 -9.212 17.008 1.00 82.69 117 THR A N 1
ATOM 934 C CA . THR A 1 117 ? -4.960 -8.827 18.134 1.00 82.69 117 THR A CA 1
ATOM 935 C C . THR A 1 117 ? -5.402 -7.378 17.947 1.00 82.69 117 THR A C 1
ATOM 937 O O . THR A 1 117 ? -4.582 -6.457 17.894 1.00 82.69 117 THR A O 1
ATOM 940 N N . GLN A 1 118 ? -6.704 -7.180 17.785 1.00 80.69 118 GLN A N 1
ATOM 941 C CA . GLN A 1 118 ? -7.337 -5.907 17.447 1.00 80.69 118 GLN A CA 1
ATOM 942 C C . GLN A 1 118 ? -8.620 -5.738 18.268 1.00 80.69 118 GLN A C 1
ATOM 944 O O . GLN A 1 118 ? -9.080 -6.675 18.923 1.00 80.69 118 GLN A O 1
ATOM 949 N N . TYR A 1 119 ? -9.219 -4.550 18.221 1.00 81.94 119 TYR A N 1
ATOM 950 C CA . TYR A 1 119 ? -10.545 -4.320 18.788 1.00 81.94 119 TYR A CA 1
ATOM 951 C C . TYR A 1 119 ? -11.559 -4.118 17.666 1.00 81.94 119 TYR A C 1
ATOM 953 O O . TYR A 1 119 ? -11.409 -3.222 16.835 1.00 81.94 119 TYR A O 1
ATOM 961 N N . GLN A 1 120 ? -12.611 -4.933 17.654 1.00 84.25 120 GLN A N 1
ATOM 962 C CA . GLN A 1 120 ? -13.802 -4.654 16.864 1.00 84.25 120 GLN A CA 1
ATOM 963 C C . GLN A 1 120 ? -14.664 -3.659 17.628 1.00 84.25 120 GLN A C 1
ATOM 965 O O . GLN A 1 120 ? -15.028 -3.892 18.782 1.00 84.25 120 GLN A O 1
ATOM 970 N N . ARG A 1 121 ? -14.984 -2.543 16.982 1.00 84.38 121 ARG A N 1
ATOM 971 C CA . ARG A 1 121 ? -15.887 -1.529 17.512 1.00 84.38 121 ARG A CA 1
ATOM 972 C C . ARG A 1 121 ? -17.204 -1.575 16.770 1.00 84.38 121 ARG A C 1
ATOM 974 O O . ARG A 1 121 ? -17.211 -1.740 15.553 1.00 84.38 121 ARG A O 1
ATOM 981 N N . LYS A 1 122 ? -18.305 -1.393 17.493 1.00 88.94 122 LYS A N 1
ATOM 982 C CA . LYS A 1 122 ? -19.654 -1.254 16.936 1.00 88.94 122 LYS A CA 1
ATOM 983 C C . LYS A 1 122 ? -20.314 -0.015 17.521 1.00 88.94 122 LYS A C 1
ATOM 985 O O . LYS A 1 122 ? -20.482 0.062 18.734 1.00 88.94 122 LYS A O 1
ATOM 990 N N . CYS A 1 123 ? -20.691 0.949 16.683 1.00 88.69 123 CYS A N 1
ATOM 991 C CA . CYS A 1 123 ? -21.393 2.148 17.141 1.00 88.69 123 CYS A CA 1
ATOM 992 C C . CYS A 1 123 ? -22.755 1.781 17.740 1.00 88.69 123 CYS A C 1
ATOM 994 O O . CYS A 1 123 ? -23.535 1.072 17.105 1.00 88.69 123 CYS A O 1
ATOM 996 N N . ASN A 1 124 ? -23.060 2.317 18.922 1.00 91.44 124 ASN A N 1
ATOM 997 C CA . ASN A 1 124 ? -24.337 2.084 19.600 1.00 91.44 124 ASN A CA 1
ATOM 998 C C . ASN A 1 124 ? -25.507 2.788 18.897 1.00 91.44 124 ASN A C 1
ATOM 1000 O O . ASN A 1 124 ? -26.634 2.323 18.986 1.00 91.44 124 ASN A O 1
ATOM 1004 N N . SER A 1 125 ? -25.236 3.891 18.191 1.00 90.69 125 SER A N 1
ATOM 1005 C CA . SER A 1 125 ? -26.259 4.701 17.521 1.00 90.69 125 SER A CA 1
ATOM 1006 C C . SER A 1 125 ? -26.607 4.181 16.122 1.00 90.69 125 SER A C 1
ATOM 1008 O O . SER A 1 125 ? -27.776 3.972 15.827 1.00 90.69 125 SER A O 1
ATOM 1010 N N . CYS A 1 126 ? -25.615 3.945 15.254 1.00 88.75 126 CYS A N 1
ATOM 1011 C CA . CYS A 1 126 ? -25.869 3.557 13.855 1.00 88.75 126 CYS A CA 1
ATOM 1012 C C . CYS A 1 126 ? -25.486 2.110 13.512 1.00 88.75 126 CYS A C 1
ATOM 1014 O O . CYS A 1 126 ? -25.537 1.720 12.346 1.00 88.75 126 CYS A O 1
ATOM 1016 N N . GLY A 1 127 ? -25.016 1.330 14.491 1.00 88.12 127 GLY A N 1
ATOM 1017 C CA . GLY A 1 127 ? -24.625 -0.070 14.305 1.00 88.12 127 GLY A CA 1
ATOM 1018 C C . GLY A 1 127 ? -23.362 -0.298 13.468 1.00 88.12 127 GLY A C 1
ATOM 1019 O O . GLY A 1 127 ? -22.946 -1.447 13.331 1.00 88.12 127 GLY A O 1
ATOM 1020 N N . GLN A 1 128 ? -22.739 0.756 12.926 1.00 85.94 128 GLN A N 1
ATOM 1021 C CA . GLN A 1 128 ? -21.554 0.635 12.078 1.00 85.94 128 GLN A CA 1
ATOM 1022 C C . GLN A 1 128 ? -20.406 -0.026 12.832 1.00 85.94 128 GLN A C 1
ATOM 1024 O O . GLN A 1 128 ? -20.078 0.388 13.945 1.00 85.94 128 GLN A O 1
ATOM 1029 N N . THR A 1 129 ? -19.761 -0.998 12.193 1.00 82.88 129 THR A N 1
ATOM 1030 C CA . THR A 1 129 ? -18.566 -1.655 12.716 1.00 82.88 129 THR A CA 1
ATOM 1031 C C . THR A 1 129 ? -17.293 -1.105 12.081 1.00 82.88 129 THR A C 1
ATOM 1033 O O . THR A 1 129 ? -17.299 -0.634 10.938 1.00 82.88 129 THR A O 1
ATOM 1036 N N . TRP A 1 130 ? -16.200 -1.110 12.842 1.00 78.38 130 TRP A N 1
ATOM 1037 C CA . TRP A 1 130 ? -14.851 -0.834 12.348 1.00 78.38 130 TRP A CA 1
ATOM 1038 C C . TRP A 1 130 ? -13.806 -1.492 13.248 1.00 78.38 130 TRP A C 1
ATOM 1040 O O . TRP A 1 130 ? -14.068 -1.797 14.411 1.00 78.38 130 TRP A O 1
ATOM 1050 N N . VAL A 1 131 ? -12.609 -1.696 12.708 1.00 77.69 131 VAL A N 1
ATOM 1051 C CA . VAL A 1 131 ? -11.469 -2.214 13.464 1.00 77.69 131 VAL A CA 1
ATOM 1052 C C . VAL A 1 131 ? -10.639 -1.047 13.991 1.00 77.69 131 VAL A C 1
ATOM 1054 O O . VAL A 1 131 ? -10.337 -0.106 13.256 1.00 77.69 131 VAL A O 1
ATOM 1057 N N . ALA A 1 132 ? -10.243 -1.131 15.258 1.00 75.44 132 ALA A N 1
ATOM 1058 C CA . ALA A 1 132 ? -9.270 -0.247 15.882 1.00 75.44 132 ALA A CA 1
ATOM 1059 C C . ALA A 1 132 ? -8.024 -1.033 16.307 1.00 75.44 132 ALA A C 1
ATOM 1061 O O . ALA A 1 132 ? -8.124 -2.124 16.880 1.00 75.44 132 ALA A O 1
ATOM 1062 N N . SER A 1 133 ? -6.842 -0.459 16.053 1.00 71.56 133 SER A N 1
ATOM 1063 C CA . SER A 1 133 ? -5.590 -1.104 16.440 1.00 71.56 133 SER A CA 1
ATOM 1064 C C . SER A 1 133 ? -5.449 -1.172 17.947 1.00 71.56 133 SER A C 1
ATOM 1066 O O . SER A 1 133 ? -5.743 -0.199 18.637 1.00 71.56 133 SER A O 1
ATOM 1068 N N . GLN A 1 134 ? -4.970 -2.311 18.465 1.00 74.56 134 GLN A N 1
ATOM 1069 C CA . GLN A 1 134 ? -4.741 -2.470 19.902 1.00 74.56 134 GLN A CA 1
ATOM 1070 C C . GLN A 1 134 ? -3.913 -1.306 20.451 1.00 74.56 134 GLN A C 1
ATOM 1072 O O . GLN A 1 134 ? -4.257 -0.722 21.466 1.00 74.56 134 GLN A O 1
ATOM 1077 N N . LYS A 1 135 ? -2.875 -0.895 19.720 1.00 66.25 135 LYS A N 1
ATOM 1078 C CA . LYS A 1 135 ? -2.033 0.231 20.110 1.00 66.25 135 LYS A CA 1
ATOM 1079 C C . LYS A 1 135 ? -2.799 1.556 20.169 1.00 66.25 135 LYS A C 1
ATOM 1081 O O . LYS A 1 135 ? -2.483 2.371 21.030 1.00 66.25 135 LYS A O 1
ATOM 1086 N N . ASP A 1 136 ? -3.743 1.799 19.264 1.00 66.12 136 ASP A N 1
ATOM 1087 C CA . ASP A 1 136 ? -4.553 3.017 19.309 1.00 66.12 136 ASP A CA 1
ATOM 1088 C C . ASP A 1 136 ? -5.521 2.967 20.492 1.00 66.12 136 ASP A C 1
ATOM 1090 O O . ASP A 1 136 ? -5.624 3.955 21.205 1.00 66.12 136 ASP A O 1
ATOM 1094 N N . VAL A 1 137 ? -6.141 1.820 20.781 1.00 70.50 137 VAL A N 1
ATOM 1095 C CA . VAL A 1 137 ? -7.008 1.651 21.963 1.00 70.50 137 VAL A CA 1
ATOM 1096 C C . VAL A 1 137 ? -6.227 1.787 23.273 1.00 70.50 137 VAL A C 1
ATOM 1098 O O . VAL A 1 137 ? -6.681 2.482 24.177 1.00 70.50 137 VAL A O 1
ATOM 1101 N N . ASP A 1 138 ? -5.046 1.177 23.357 1.00 69.81 138 ASP A N 1
ATOM 1102 C CA . ASP A 1 138 ? -4.223 1.136 24.568 1.00 69.81 138 ASP A CA 1
ATOM 1103 C C . ASP A 1 138 ? -3.533 2.492 24.852 1.00 69.81 138 ASP A C 1
ATOM 1105 O O . ASP A 1 138 ? -3.232 2.791 26.003 1.00 69.81 138 ASP A O 1
ATOM 1109 N N . ASN A 1 139 ? -3.285 3.333 23.830 1.00 62.75 139 ASN A N 1
ATOM 1110 C CA . ASN A 1 139 ? -2.609 4.638 23.980 1.00 62.75 139 ASN A CA 1
ATOM 1111 C C . ASN A 1 139 ? -3.531 5.868 23.871 1.00 62.75 139 ASN A C 1
ATOM 1113 O O . ASN A 1 139 ? -3.031 6.992 23.954 1.00 62.75 139 ASN A O 1
ATOM 1117 N N . SER A 1 140 ? -4.836 5.711 23.625 1.00 56.53 140 SER A N 1
ATOM 1118 C CA . SER A 1 140 ? -5.751 6.849 23.456 1.00 56.53 140 SER A CA 1
ATOM 1119 C 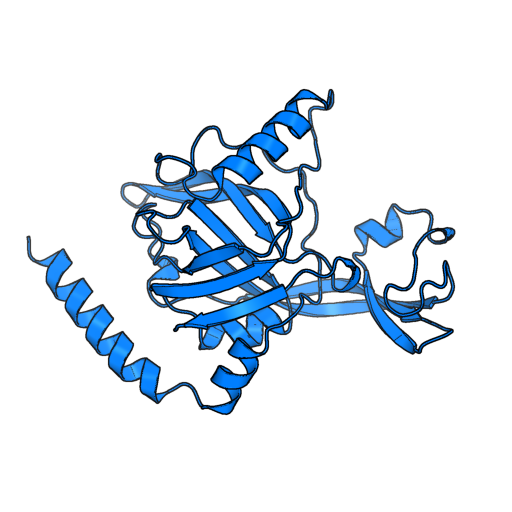C . SER A 1 140 ? -6.762 6.989 24.592 1.00 56.53 140 SER A C 1
ATOM 1121 O O . SER A 1 140 ? -7.263 6.022 25.159 1.00 56.53 140 SER A O 1
ATOM 1123 N N . ASN A 1 141 ? -7.105 8.248 24.883 1.00 52.00 141 ASN A N 1
ATOM 1124 C CA . ASN A 1 141 ? -8.304 8.623 25.624 1.00 52.00 141 ASN A CA 1
ATOM 1125 C C . ASN A 1 141 ? -9.526 8.163 24.808 1.00 52.00 141 ASN A C 1
ATOM 1127 O O . ASN A 1 141 ? -9.995 8.896 23.931 1.00 52.00 141 ASN A O 1
ATOM 1131 N N . LYS A 1 142 ? -10.027 6.951 25.085 1.00 54.69 142 LYS A N 1
ATOM 1132 C CA . LYS A 1 142 ? -11.189 6.316 24.426 1.00 54.69 142 LYS A CA 1
ATOM 1133 C C . LYS A 1 142 ? -12.381 7.270 24.224 1.00 54.69 142 LYS A C 1
ATOM 1135 O O . LYS A 1 142 ? -13.129 7.143 23.267 1.00 54.69 142 LYS A O 1
ATOM 1140 N N . ALA A 1 143 ? -12.520 8.281 25.079 1.00 50.25 143 ALA A N 1
ATOM 1141 C CA . ALA A 1 143 ? -13.601 9.263 25.073 1.00 50.25 143 ALA A CA 1
ATOM 1142 C C . ALA A 1 143 ? -13.666 10.222 23.859 1.00 50.25 143 ALA A C 1
ATOM 1144 O O . ALA A 1 143 ? -14.636 10.966 23.751 1.00 50.25 143 ALA A O 1
ATOM 1145 N N . LYS A 1 144 ? -12.673 10.259 22.954 1.00 59.94 144 LYS A N 1
ATOM 1146 C CA . LYS A 1 144 ? -12.650 11.235 21.838 1.00 59.94 144 LYS A CA 1
ATOM 1147 C C . LYS A 1 144 ? -12.900 10.648 20.450 1.00 59.94 144 LYS A C 1
ATOM 1149 O O . LYS A 1 144 ? -12.952 11.407 19.482 1.00 59.94 144 L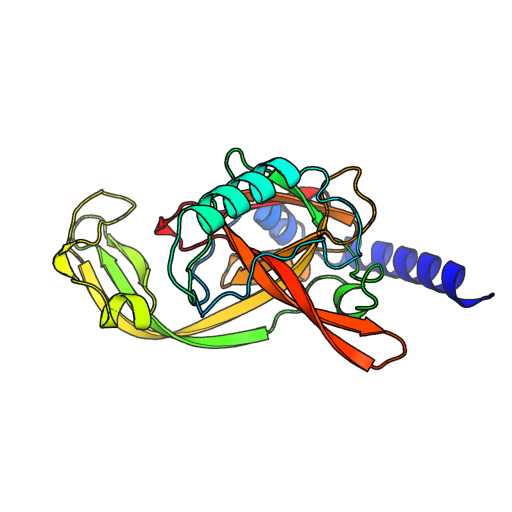YS A O 1
ATOM 1154 N N . GLU A 1 145 ? -13.048 9.332 20.317 1.00 71.75 145 GLU A N 1
ATOM 1155 C CA . GLU A 1 145 ? -13.207 8.739 18.992 1.00 71.75 145 GLU A CA 1
ATOM 1156 C C . GLU A 1 145 ? -14.640 8.859 18.471 1.00 71.75 145 GLU A C 1
ATOM 1158 O O . GLU A 1 145 ? -15.620 8.621 19.181 1.00 71.75 145 GLU A O 1
ATOM 1163 N N . ARG A 1 146 ? -14.746 9.255 17.202 1.00 77.62 146 ARG A N 1
ATOM 1164 C CA . ARG A 1 146 ? -15.997 9.536 16.508 1.00 77.62 146 ARG A CA 1
ATOM 1165 C C . ARG A 1 146 ? -16.358 8.381 15.579 1.00 77.62 146 ARG A C 1
ATOM 1167 O O . ARG A 1 146 ? -15.525 7.938 14.793 1.00 77.62 146 ARG A O 1
ATOM 1174 N N . CYS A 1 147 ? -17.621 7.955 15.588 1.00 79.69 147 CYS A N 1
ATOM 1175 C CA . CYS A 1 147 ? -18.133 7.077 14.544 1.00 79.69 147 CYS A CA 1
ATOM 1176 C C . CYS A 1 147 ? -18.063 7.798 13.191 1.00 79.69 147 CYS A C 1
ATOM 1178 O O . CYS A 1 147 ? -18.700 8.830 12.998 1.00 79.69 147 CYS A O 1
ATOM 1180 N N . TRP A 1 148 ? -17.322 7.248 12.235 1.00 73.19 148 TRP A N 1
ATOM 1181 C CA . TRP A 1 148 ? -17.140 7.861 10.916 1.00 73.19 148 TRP A CA 1
ATOM 1182 C C . TRP A 1 148 ? -18.430 7.929 10.082 1.00 73.19 148 TRP A C 1
ATOM 1184 O O . TRP A 1 148 ? -18.511 8.739 9.165 1.00 73.19 148 TRP A O 1
ATOM 1194 N N . LYS A 1 149 ? -19.431 7.092 10.396 1.00 80.44 149 LYS A N 1
ATOM 1195 C CA . LYS A 1 149 ? -20.715 7.062 9.687 1.00 80.44 149 LYS A CA 1
ATOM 1196 C C . LYS A 1 149 ? -21.720 8.074 10.237 1.00 80.44 149 LYS A C 1
ATOM 1198 O O . LYS A 1 149 ? -22.297 8.815 9.455 1.00 80.44 149 LYS A O 1
ATOM 1203 N N . CYS A 1 150 ? -21.944 8.104 11.554 1.00 84.19 150 CYS A N 1
ATOM 1204 C CA . CYS A 1 150 ? -22.967 8.969 12.166 1.00 84.19 150 CYS A CA 1
ATOM 1205 C C . CYS A 1 150 ? -22.412 10.142 12.984 1.00 84.19 150 CYS A C 1
ATOM 1207 O O . CYS A 1 150 ? -23.177 10.936 13.516 1.00 84.19 150 CYS A O 1
ATOM 1209 N N . GLY A 1 151 ? -21.094 10.257 13.135 1.00 82.75 151 GLY A N 1
ATOM 1210 C CA . GLY A 1 151 ? -20.463 11.384 13.819 1.00 82.75 151 GLY A CA 1
ATOM 1211 C C . GLY A 1 151 ? -20.578 11.390 15.348 1.00 82.75 151 GLY A C 1
ATOM 1212 O O . GLY A 1 151 ? -19.996 12.267 15.988 1.00 82.75 151 GLY A O 1
ATOM 1213 N N . VAL A 1 152 ? -21.269 10.417 15.950 1.00 86.56 152 VAL A N 1
ATOM 1214 C CA . VAL A 1 152 ? -21.404 10.317 17.409 1.00 86.56 152 VAL A CA 1
ATOM 1215 C C . VAL A 1 152 ? -20.059 9.951 18.039 1.00 86.56 152 VAL A C 1
ATOM 1217 O O . VAL A 1 152 ? -19.342 9.076 17.547 1.00 86.56 152 VAL A O 1
ATOM 1220 N N . VAL A 1 153 ? -19.710 10.636 19.125 1.00 85.69 153 VAL A N 1
ATOM 1221 C CA . VAL A 1 153 ? -18.433 10.491 19.834 1.00 85.69 153 VAL A CA 1
ATOM 1222 C C . VAL A 1 153 ? -18.610 9.572 21.043 1.00 85.69 153 VAL A C 1
ATOM 1224 O O . VAL A 1 153 ? -19.601 9.682 21.757 1.00 85.69 153 VAL A O 1
ATOM 1227 N N . GLY A 1 154 ? -17.673 8.644 21.257 1.00 79.81 154 GLY A N 1
ATOM 1228 C CA . GLY A 1 154 ? -17.609 7.803 22.463 1.00 79.81 154 GLY A CA 1
ATOM 1229 C C . GLY A 1 154 ? -18.720 6.754 22.629 1.00 79.81 154 GLY A C 1
ATOM 1230 O O . GLY A 1 154 ? -18.735 6.044 23.627 1.00 79.81 154 GLY A O 1
ATOM 1231 N N . GLN A 1 155 ? -19.647 6.625 21.673 1.00 84.31 155 GLN A N 1
ATOM 1232 C CA . GLN A 1 155 ? -20.795 5.709 21.753 1.00 84.31 155 GLN A CA 1
ATOM 1233 C C . GLN A 1 155 ? -20.574 4.448 20.913 1.00 84.31 155 GLN A C 1
ATOM 1235 O O . GLN A 1 155 ? -21.097 4.314 19.798 1.00 84.31 155 GLN A O 1
ATOM 1240 N N . TYR A 1 156 ? -19.786 3.512 21.439 1.00 87.44 156 TYR A N 1
ATOM 1241 C CA . TYR A 1 156 ? -19.533 2.225 20.795 1.00 87.44 156 TYR A CA 1
ATOM 1242 C C . TYR A 1 156 ? -19.230 1.111 21.801 1.00 87.44 156 TYR A C 1
ATOM 1244 O O . TYR A 1 156 ? -18.656 1.349 22.861 1.00 87.44 156 TYR A O 1
ATOM 1252 N N . LYS A 1 157 ? -19.585 -0.125 21.442 1.00 88.62 157 LYS A N 1
ATOM 1253 C CA . LYS A 1 157 ? -19.104 -1.344 22.107 1.00 88.62 157 LYS A CA 1
ATOM 1254 C C . LYS A 1 157 ? -17.759 -1.746 21.513 1.00 88.62 157 LYS A C 1
ATOM 1256 O O . LYS A 1 157 ? -17.593 -1.682 20.295 1.00 88.62 157 LYS A O 1
ATOM 1261 N N . GLU A 1 158 ? -16.822 -2.164 22.359 1.00 87.12 158 GLU A N 1
ATOM 1262 C CA . GLU A 1 158 ? -15.504 -2.671 21.962 1.00 87.12 158 GLU A CA 1
ATOM 1263 C C . GLU A 1 158 ? -15.381 -4.150 22.335 1.00 87.12 158 GLU A C 1
ATOM 1265 O O . GLU A 1 158 ? -15.730 -4.546 23.446 1.00 87.12 158 GLU A O 1
ATOM 1270 N N . THR A 1 159 ? -14.846 -4.973 21.439 1.00 87.25 159 THR A N 1
ATOM 1271 C CA . THR A 1 159 ? -14.544 -6.381 21.723 1.00 87.25 159 THR A CA 1
ATOM 1272 C C . THR A 1 159 ? -13.165 -6.718 21.187 1.00 87.25 159 THR A C 1
ATOM 1274 O O . THR A 1 159 ? -12.866 -6.478 20.017 1.00 87.25 159 THR A O 1
ATOM 1277 N N . LYS A 1 160 ? -12.303 -7.250 22.055 1.00 87.50 160 LYS A N 1
ATOM 1278 C CA . LYS A 1 160 ? -10.970 -7.708 21.666 1.00 87.50 160 LYS A CA 1
ATOM 1279 C C . LYS A 1 160 ? -11.110 -9.008 20.880 1.00 87.50 160 LYS A C 1
ATOM 1281 O O . LYS A 1 160 ? -11.732 -9.949 21.361 1.00 87.50 160 LYS A O 1
ATOM 1286 N N . ALA A 1 161 ? -10.531 -9.057 19.689 1.00 83.75 161 ALA A N 1
ATOM 1287 C CA . ALA A 1 161 ? -10.570 -10.222 18.820 1.00 83.75 161 ALA A CA 1
ATOM 1288 C C . ALA A 1 161 ? -9.225 -10.394 18.114 1.00 83.75 161 ALA A C 1
ATOM 1290 O O . ALA A 1 161 ? -8.547 -9.416 17.791 1.00 83.75 161 ALA A O 1
ATOM 1291 N N . ASN A 1 162 ? -8.847 -11.643 17.855 1.00 84.44 162 ASN A N 1
ATOM 1292 C CA . ASN A 1 162 ? -7.759 -11.927 16.933 1.00 84.44 162 ASN A CA 1
ATOM 1293 C C . ASN A 1 162 ? -8.344 -11.980 15.520 1.00 84.44 162 ASN A C 1
ATOM 1295 O O . ASN A 1 162 ? -9.123 -12.880 15.210 1.00 84.44 162 ASN A O 1
ATOM 1299 N N . ILE A 1 163 ? -8.040 -10.979 14.698 1.00 80.06 163 ILE A N 1
ATOM 1300 C CA . ILE A 1 163 ? -8.634 -10.836 13.367 1.00 80.06 163 ILE A CA 1
ATOM 1301 C C . ILE A 1 163 ? -7.584 -11.219 12.330 1.00 80.06 163 ILE A C 1
ATOM 1303 O O . ILE A 1 163 ? -6.493 -10.643 12.304 1.00 80.06 163 ILE A O 1
ATOM 1307 N N . ALA A 1 164 ? -7.929 -12.190 11.485 1.00 82.75 164 ALA A N 1
ATOM 1308 C CA . ALA A 1 164 ? -7.111 -12.597 10.355 1.00 82.75 164 ALA A CA 1
ATOM 1309 C C . ALA A 1 164 ? -7.331 -11.655 9.162 1.00 82.75 164 ALA A C 1
ATOM 1311 O O . ALA A 1 164 ? -8.465 -11.423 8.738 1.00 82.75 164 ALA A O 1
ATOM 1312 N N . TYR A 1 165 ? -6.240 -11.147 8.598 1.00 81.81 165 TYR A N 1
ATOM 1313 C CA . TYR A 1 165 ? -6.218 -10.332 7.392 1.00 81.81 165 TYR A CA 1
ATOM 1314 C C . TYR A 1 165 ? -5.385 -11.021 6.323 1.00 81.81 165 TYR A C 1
ATOM 1316 O O . TYR A 1 165 ? -4.331 -11.584 6.611 1.00 81.81 165 TYR A O 1
ATOM 1324 N N . ARG A 1 166 ? -5.820 -10.884 5.070 1.00 85.75 166 ARG A N 1
ATOM 1325 C CA . ARG A 1 166 ? -4.913 -11.024 3.934 1.00 85.75 166 ARG A CA 1
ATOM 1326 C C . ARG A 1 166 ? -4.156 -9.715 3.795 1.00 85.75 166 ARG A C 1
ATOM 1328 O O . ARG A 1 166 ? -4.796 -8.666 3.741 1.00 85.75 166 ARG A O 1
ATOM 1335 N N . GLU A 1 167 ? -2.838 -9.747 3.728 1.00 86.50 167 GLU A N 1
ATOM 1336 C CA . GLU A 1 167 ? -2.035 -8.578 3.381 1.00 86.50 167 GLU A CA 1
ATOM 1337 C C . GLU A 1 167 ? -1.371 -8.797 2.042 1.00 86.50 167 GLU A C 1
ATOM 1339 O O . GLU A 1 167 ? -0.709 -9.811 1.853 1.00 86.50 167 GLU A O 1
ATOM 1344 N N . ILE A 1 168 ? -1.501 -7.831 1.136 1.00 88.19 168 ILE A N 1
ATOM 1345 C CA . ILE A 1 168 ? -0.700 -7.801 -0.083 1.00 88.19 168 ILE A CA 1
ATOM 1346 C C . ILE A 1 168 ? 0.139 -6.538 -0.122 1.00 88.19 168 ILE A C 1
ATOM 1348 O O . ILE A 1 168 ? -0.240 -5.475 0.384 1.00 88.19 168 ILE A O 1
ATOM 1352 N N . LYS A 1 169 ? 1.286 -6.653 -0.777 1.00 88.50 169 LYS A N 1
ATOM 1353 C CA . LYS A 1 169 ? 2.174 -5.536 -1.044 1.00 88.50 169 LYS A CA 1
ATOM 1354 C C . LYS A 1 169 ? 2.701 -5.637 -2.458 1.00 88.50 169 LYS A C 1
ATOM 1356 O O . LYS A 1 169 ? 3.010 -6.734 -2.911 1.00 88.50 169 LYS A O 1
ATOM 1361 N N . PHE A 1 170 ? 2.799 -4.509 -3.147 1.00 90.88 170 PHE A N 1
ATOM 1362 C CA . PHE A 1 170 ? 3.304 -4.480 -4.514 1.00 90.88 170 PHE A CA 1
ATOM 1363 C C . PHE A 1 170 ? 3.917 -3.121 -4.870 1.00 90.88 170 PHE A C 1
ATOM 1365 O O . PHE A 1 170 ? 3.513 -2.095 -4.311 1.00 90.88 170 PHE A O 1
ATOM 1372 N N . PRO A 1 171 ? 4.907 -3.102 -5.775 1.00 92.88 171 PRO A N 1
ATOM 1373 C CA . PRO A 1 171 ? 5.571 -1.885 -6.207 1.00 92.88 171 PRO A CA 1
ATOM 1374 C C . PRO A 1 171 ? 4.757 -1.170 -7.289 1.00 92.88 171 PRO A C 1
ATOM 1376 O O . PRO A 1 171 ? 4.169 -1.797 -8.172 1.00 92.88 171 PRO A O 1
ATOM 1379 N N . VAL A 1 172 ? 4.762 0.157 -7.255 1.00 93.56 172 VAL A N 1
ATOM 1380 C CA . VAL A 1 172 ? 4.035 1.008 -8.200 1.00 93.56 172 VAL A CA 1
ATOM 1381 C C . VAL A 1 172 ? 4.885 2.166 -8.703 1.00 93.56 172 VAL A C 1
ATOM 1383 O O . VAL A 1 172 ? 5.864 2.584 -8.076 1.00 93.56 172 VAL A O 1
ATOM 1386 N N . THR A 1 173 ? 4.451 2.723 -9.824 1.00 93.44 173 THR A N 1
ATOM 1387 C CA . THR A 1 173 ? 4.942 3.975 -10.389 1.00 93.44 173 THR A CA 1
ATOM 1388 C C . THR A 1 173 ? 3.775 4.863 -10.816 1.00 93.44 173 THR A C 1
ATOM 1390 O O . THR A 1 173 ? 2.621 4.434 -10.782 1.00 93.44 173 THR A O 1
ATOM 1393 N N . THR A 1 174 ? 4.041 6.113 -11.182 1.00 92.25 174 THR A N 1
ATOM 1394 C CA . THR A 1 174 ? 3.029 6.991 -11.788 1.00 92.25 174 THR A CA 1
ATOM 1395 C C . THR A 1 174 ? 3.017 6.802 -13.304 1.00 92.25 174 THR A C 1
ATOM 1397 O O . THR A 1 174 ? 4.079 6.535 -13.870 1.00 92.25 174 THR A O 1
ATOM 1400 N N . PRO A 1 175 ? 1.874 6.981 -13.992 1.00 89.44 175 PRO A N 1
ATOM 1401 C CA . PRO A 1 175 ? 1.835 6.978 -15.453 1.00 89.44 175 PRO A CA 1
ATOM 1402 C C . PRO A 1 175 ? 2.934 7.868 -16.058 1.00 89.44 175 PRO A C 1
ATOM 1404 O O . PRO A 1 175 ? 3.143 8.991 -15.602 1.00 89.44 175 PRO A O 1
ATOM 1407 N N . GLY A 1 176 ? 3.666 7.345 -17.045 1.00 83.31 176 GLY A N 1
ATOM 1408 C CA . GLY A 1 176 ? 4.784 8.043 -17.695 1.00 83.31 176 GLY A CA 1
ATOM 1409 C C . GLY A 1 176 ? 6.130 7.985 -16.957 1.00 83.31 176 GLY A C 1
ATOM 1410 O O . GLY A 1 176 ? 7.120 8.477 -17.488 1.00 83.31 176 GLY A O 1
ATOM 1411 N N . CYS A 1 177 ? 6.202 7.371 -15.773 1.00 85.88 177 CYS A N 1
ATOM 1412 C CA . CYS A 1 177 ? 7.455 7.153 -15.049 1.00 85.88 177 CYS A CA 1
ATOM 1413 C C . CYS A 1 177 ? 7.928 5.697 -15.213 1.00 85.88 177 CYS A C 1
ATOM 1415 O O . CYS A 1 177 ? 7.115 4.775 -15.183 1.00 85.88 177 CYS A O 1
ATOM 1417 N N . GLY A 1 178 ? 9.231 5.493 -15.435 1.00 75.69 178 GLY A N 1
ATOM 1418 C CA . GLY A 1 178 ? 9.781 4.211 -15.899 1.00 75.69 178 GLY A CA 1
ATOM 1419 C C . GLY A 1 178 ? 9.903 3.135 -14.819 1.00 75.69 178 GLY A C 1
ATOM 1420 O O . GLY A 1 178 ? 9.452 2.012 -15.026 1.00 75.69 178 GLY A O 1
ATOM 1421 N N . ASP A 1 179 ? 10.479 3.471 -13.660 1.00 85.81 179 ASP A N 1
ATOM 1422 C CA . ASP A 1 179 ? 10.745 2.489 -12.597 1.00 85.81 179 ASP A CA 1
ATOM 1423 C C . ASP A 1 179 ? 9.821 2.621 -11.377 1.00 85.81 179 ASP A C 1
ATOM 1425 O O . ASP A 1 179 ? 9.052 3.576 -11.238 1.00 85.81 179 ASP A O 1
ATOM 1429 N N . THR A 1 180 ? 9.922 1.662 -10.450 1.00 89.38 180 THR A N 1
ATOM 1430 C CA . THR A 1 180 ? 9.247 1.675 -9.146 1.00 89.38 180 THR A CA 1
ATOM 1431 C C . THR A 1 180 ? 9.584 2.935 -8.338 1.00 89.38 180 THR A C 1
ATOM 1433 O O . THR A 1 180 ? 10.742 3.192 -7.992 1.00 89.38 180 THR A O 1
ATOM 1436 N N . LEU A 1 181 ? 8.545 3.676 -7.952 1.00 90.38 181 LEU A N 1
ATOM 1437 C CA . LEU A 1 181 ? 8.644 4.872 -7.109 1.00 90.38 181 LEU A CA 1
ATOM 1438 C C . LEU A 1 181 ? 8.251 4.607 -5.660 1.00 90.38 181 LEU A C 1
ATOM 1440 O O . LEU A 1 181 ? 8.869 5.125 -4.732 1.00 90.38 181 LEU A O 1
ATOM 1444 N N . ALA A 1 182 ? 7.200 3.819 -5.467 1.00 91.38 182 ALA A N 1
ATOM 1445 C CA . ALA A 1 182 ? 6.596 3.583 -4.168 1.00 91.38 182 ALA A CA 1
ATOM 1446 C C . ALA A 1 182 ? 6.056 2.158 -4.087 1.00 91.38 182 ALA A C 1
ATOM 1448 O O . ALA A 1 182 ? 6.018 1.423 -5.072 1.00 91.38 182 ALA A O 1
ATOM 1449 N N . TYR A 1 183 ? 5.613 1.781 -2.898 1.00 91.25 183 TYR A N 1
ATOM 1450 C CA . TYR A 1 183 ? 4.916 0.528 -2.662 1.00 91.25 183 TYR A CA 1
ATOM 1451 C C . TYR A 1 183 ? 3.515 0.806 -2.173 1.00 91.25 183 TYR A C 1
ATOM 1453 O O . TYR A 1 183 ? 3.295 1.749 -1.420 1.00 91.25 183 TYR A O 1
ATOM 1461 N N . VAL A 1 184 ? 2.578 -0.048 -2.548 1.00 90.12 184 VAL A N 1
ATOM 1462 C CA . VAL A 1 184 ? 1.234 -0.063 -1.984 1.00 90.12 184 VAL A CA 1
ATOM 1463 C C . VAL A 1 184 ? 1.141 -1.259 -1.05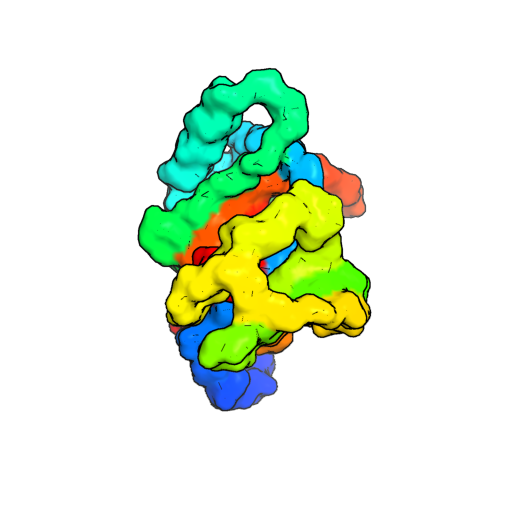3 1.00 90.12 184 VAL A C 1
ATOM 1465 O O . VAL A 1 184 ? 1.563 -2.356 -1.414 1.00 90.12 184 VAL A O 1
ATOM 1468 N N . SER A 1 185 ? 0.604 -1.051 0.146 1.00 87.38 185 SER A N 1
ATOM 1469 C CA . SER A 1 185 ? 0.251 -2.128 1.071 1.00 87.38 185 SER A CA 1
ATOM 1470 C C . SER A 1 185 ? -1.235 -2.059 1.387 1.00 87.38 185 SER A C 1
ATOM 1472 O O . SER A 1 185 ? -1.757 -1.011 1.783 1.00 87.38 185 SER A O 1
ATOM 1474 N N . LEU A 1 186 ? -1.902 -3.191 1.177 1.00 85.56 186 LEU A N 1
ATOM 1475 C CA . LEU A 1 186 ? -3.329 -3.384 1.386 1.00 85.56 186 LEU A CA 1
ATOM 1476 C C . LEU A 1 186 ? -3.538 -4.515 2.385 1.00 85.56 186 LEU A C 1
ATOM 1478 O O . LEU A 1 186 ? -2.782 -5.485 2.391 1.00 85.56 186 LEU A O 1
ATOM 1482 N N . THR A 1 187 ? -4.593 -4.407 3.183 1.00 81.75 187 THR A N 1
ATOM 1483 C CA . THR A 1 187 ? -4.949 -5.400 4.199 1.00 81.75 187 THR A CA 1
ATOM 1484 C C . THR A 1 187 ? -6.450 -5.668 4.169 1.00 81.75 187 THR A C 1
ATOM 1486 O O . THR A 1 187 ? -7.224 -4.736 3.941 1.00 81.75 187 THR A O 1
ATOM 1489 N N . GLY A 1 188 ? -6.864 -6.906 4.433 1.00 80.12 188 GLY A N 1
ATOM 1490 C CA . GLY A 1 188 ? -8.273 -7.299 4.521 1.00 80.12 188 GLY A CA 1
ATOM 1491 C C . GLY A 1 188 ? -8.911 -7.612 3.166 1.00 80.12 188 GLY A C 1
ATOM 1492 O O . GLY A 1 188 ? -8.263 -8.156 2.269 1.00 80.12 188 GLY A O 1
ATOM 1493 N N . GLU A 1 189 ? -10.191 -7.287 3.004 1.00 76.19 189 GLU A N 1
ATOM 1494 C CA . GLU A 1 189 ? -10.947 -7.535 1.776 1.00 76.19 189 GLU A CA 1
ATOM 1495 C C . GLU A 1 189 ? -10.334 -6.915 0.511 1.00 76.19 189 GLU A C 1
ATOM 1497 O O . GLU A 1 189 ? -10.306 -7.610 -0.508 1.00 76.19 189 GLU A O 1
ATOM 1502 N N . PRO A 1 190 ? -9.812 -5.668 0.507 1.00 79.62 190 PRO A N 1
ATOM 1503 C CA . PRO A 1 190 ? -9.170 -5.117 -0.687 1.00 79.62 190 PRO A CA 1
ATOM 1504 C C . PRO A 1 190 ? -7.968 -5.931 -1.140 1.00 79.62 190 PRO A C 1
ATOM 1506 O O . PRO A 1 190 ? -7.753 -6.077 -2.338 1.00 79.62 190 PRO A O 1
ATOM 1509 N N . ALA A 1 191 ? -7.190 -6.460 -0.190 1.00 85.50 191 ALA A N 1
ATOM 1510 C CA . ALA A 1 191 ? -6.046 -7.299 -0.505 1.00 85.50 191 ALA A CA 1
ATOM 1511 C C . ALA A 1 191 ? -6.507 -8.593 -1.180 1.00 85.50 191 ALA A C 1
ATOM 1513 O O . ALA A 1 191 ? -6.021 -8.903 -2.261 1.00 85.50 191 ALA A O 1
ATOM 1514 N N . LYS A 1 192 ? -7.513 -9.278 -0.612 1.00 82.75 192 LYS A N 1
ATOM 1515 C CA . LYS A 1 192 ? -8.097 -10.494 -1.207 1.00 82.75 192 LYS A CA 1
ATOM 1516 C C . LYS A 1 192 ? -8.628 -10.250 -2.622 1.00 82.75 192 LYS A C 1
ATOM 1518 O O . LYS A 1 192 ? -8.325 -11.017 -3.527 1.00 82.75 192 LYS A O 1
ATOM 1523 N N . LYS A 1 193 ? -9.394 -9.169 -2.815 1.00 83.25 193 LYS A N 1
ATOM 1524 C CA . LYS A 1 193 ? -10.017 -8.828 -4.108 1.00 83.25 193 LYS A CA 1
ATOM 1525 C C . LYS A 1 193 ? -8.988 -8.477 -5.180 1.00 83.25 193 LYS A C 1
ATOM 1527 O O . LYS A 1 193 ? -9.200 -8.774 -6.347 1.00 83.25 193 LYS A O 1
ATOM 1532 N N . LEU A 1 194 ? -7.895 -7.812 -4.805 1.00 87.12 194 LEU A N 1
ATOM 1533 C CA . LEU A 1 194 ? -6.909 -7.320 -5.767 1.00 87.12 194 LEU A CA 1
ATOM 1534 C C . LEU A 1 194 ? -5.740 -8.270 -6.004 1.00 87.12 194 LEU A C 1
ATOM 1536 O O . LEU A 1 194 ? -5.102 -8.168 -7.047 1.00 87.12 194 LEU A O 1
ATOM 1540 N N . GLU A 1 195 ? -5.460 -9.197 -5.092 1.00 87.12 195 GLU A N 1
ATOM 1541 C CA . GLU A 1 195 ? -4.358 -10.148 -5.244 1.00 87.12 195 GLU A CA 1
ATOM 1542 C C . GLU A 1 195 ? -4.484 -10.995 -6.515 1.00 87.12 195 GLU A C 1
ATOM 1544 O O . GLU A 1 195 ? -3.542 -11.097 -7.303 1.00 87.12 195 GLU A O 1
ATOM 1549 N N . SER A 1 196 ? -5.669 -11.557 -6.758 1.00 82.31 196 SER A N 1
ATOM 1550 C CA . SER A 1 196 ? -5.925 -12.401 -7.928 1.00 82.31 196 SER A CA 1
ATOM 1551 C C . SER A 1 196 ? -5.922 -11.612 -9.241 1.00 82.31 196 SER A C 1
ATOM 1553 O O . SER A 1 196 ? -5.623 -12.184 -10.291 1.00 82.31 196 SER A O 1
ATOM 1555 N N . VAL A 1 197 ? -6.166 -10.298 -9.185 1.00 87.69 197 VAL A N 1
ATOM 1556 C CA . VAL A 1 197 ? -6.430 -9.449 -10.357 1.00 87.69 197 VAL A CA 1
ATOM 1557 C C . VAL A 1 197 ? -5.217 -8.628 -10.796 1.00 87.69 197 VAL A C 1
ATOM 1559 O O . VAL A 1 197 ? -4.942 -8.531 -11.994 1.00 87.69 197 VAL A O 1
ATOM 1562 N N . LEU A 1 198 ? -4.488 -8.029 -9.850 1.00 89.12 198 LEU A N 1
ATOM 1563 C CA . LEU A 1 198 ? -3.409 -7.089 -10.156 1.00 89.12 198 LEU A CA 1
ATOM 1564 C C . LEU A 1 198 ? -2.211 -7.786 -10.789 1.00 89.12 198 LEU A C 1
ATOM 1566 O O . LEU A 1 198 ? -1.726 -8.802 -10.293 1.00 89.12 198 LEU A O 1
ATOM 1570 N N . ARG A 1 199 ? -1.676 -7.199 -11.856 1.00 87.75 199 ARG A N 1
ATOM 1571 C CA . ARG A 1 199 ? -0.442 -7.639 -12.512 1.00 87.75 199 ARG A CA 1
ATOM 1572 C C . ARG A 1 199 ? 0.429 -6.426 -12.836 1.00 87.75 199 ARG A C 1
ATOM 1574 O O . ARG A 1 199 ? -0.085 -5.307 -12.855 1.00 87.75 199 ARG A O 1
ATOM 1581 N N . PRO A 1 200 ? 1.734 -6.605 -13.090 1.00 90.75 200 PRO A N 1
ATOM 1582 C CA . PRO A 1 200 ? 2.535 -5.539 -13.676 1.00 90.75 200 PRO A CA 1
ATOM 1583 C C . PRO A 1 200 ? 1.874 -4.999 -14.950 1.00 90.75 200 PRO A C 1
ATOM 1585 O O . PRO A 1 200 ? 1.418 -5.773 -15.787 1.00 90.75 200 PRO A O 1
ATOM 1588 N N . GLY A 1 201 ? 1.790 -3.675 -15.069 1.00 89.88 201 GLY A N 1
ATOM 1589 C CA . GLY A 1 201 ? 1.054 -2.977 -16.126 1.00 89.88 201 GLY A CA 1
ATOM 1590 C C . GLY A 1 201 ? -0.369 -2.557 -15.743 1.00 89.88 201 GLY A C 1
ATOM 1591 O O . GLY A 1 201 ? -0.889 -1.616 -16.343 1.00 89.88 201 GLY A O 1
ATOM 1592 N N . SER A 1 202 ? -0.970 -3.160 -14.710 1.00 92.69 202 SER A N 1
ATOM 1593 C CA . SER A 1 202 ? -2.302 -2.762 -14.252 1.00 92.69 202 SER A CA 1
ATOM 1594 C C . SER A 1 202 ? -2.307 -1.325 -13.739 1.00 92.69 202 SER A C 1
ATOM 1596 O O . SER A 1 202 ? -1.442 -0.917 -12.963 1.00 92.69 202 SER A O 1
ATOM 1598 N N . VAL A 1 203 ? -3.315 -0.564 -14.153 1.00 94.12 203 VAL A N 1
ATOM 1599 C CA . VAL A 1 203 ? -3.569 0.810 -13.729 1.00 94.12 203 VAL A CA 1
ATOM 1600 C C . VAL A 1 203 ? -4.604 0.801 -12.617 1.00 94.12 203 VAL A C 1
ATOM 1602 O O . VAL A 1 203 ? -5.711 0.279 -12.771 1.00 94.12 203 VAL A O 1
ATOM 1605 N N . ILE A 1 204 ? -4.256 1.419 -11.499 1.00 94.19 204 ILE A N 1
ATOM 1606 C CA . ILE A 1 204 ? -5.104 1.537 -10.317 1.00 94.19 204 ILE A CA 1
ATOM 1607 C C . ILE A 1 204 ? -5.256 2.997 -9.926 1.00 94.19 204 ILE A C 1
ATOM 1609 O O . ILE A 1 204 ? -4.349 3.797 -10.123 1.00 94.19 204 ILE A O 1
ATOM 1613 N N . GLU A 1 205 ? -6.385 3.338 -9.324 1.00 93.25 205 GLU A N 1
ATOM 1614 C CA . GLU A 1 205 ? -6.580 4.627 -8.672 1.00 93.25 205 GLU A CA 1
ATOM 1615 C C . GLU A 1 205 ? -6.595 4.419 -7.163 1.00 93.25 205 GLU A C 1
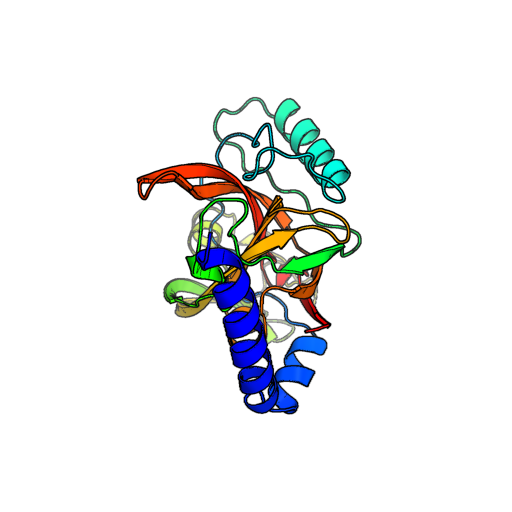ATOM 1617 O O . GLU A 1 205 ? -7.292 3.538 -6.652 1.00 93.25 205 GLU A O 1
ATOM 1622 N N . ILE A 1 206 ? -5.796 5.217 -6.457 1.00 90.31 206 ILE A N 1
ATOM 1623 C CA . ILE A 1 206 ? -5.651 5.143 -5.009 1.00 90.31 206 ILE A CA 1
ATOM 1624 C C . ILE A 1 206 ? -5.937 6.503 -4.385 1.00 90.31 206 ILE A C 1
ATOM 1626 O O . ILE A 1 206 ? -5.329 7.517 -4.733 1.00 90.31 206 ILE A O 1
ATOM 1630 N N . GLN A 1 207 ? -6.785 6.485 -3.363 1.00 87.50 207 GLN A N 1
ATOM 1631 C CA . GLN A 1 207 ? -6.845 7.512 -2.336 1.00 87.50 207 GLN A CA 1
ATOM 1632 C C . GLN A 1 207 ? -6.363 6.892 -1.024 1.00 87.50 207 GLN A C 1
ATOM 1634 O O . GLN A 1 207 ? -6.916 5.905 -0.557 1.00 87.50 207 GLN A O 1
ATOM 1639 N N . GLY A 1 208 ? -5.318 7.436 -0.414 1.00 84.69 208 GLY A N 1
ATOM 1640 C CA . GLY A 1 208 ? -4.715 6.822 0.768 1.00 84.69 208 GLY A CA 1
ATOM 1641 C C . GLY A 1 208 ? -3.762 7.761 1.482 1.00 84.69 208 GLY A C 1
ATOM 1642 O O . GLY A 1 208 ? -3.865 8.975 1.360 1.00 84.69 208 GLY A O 1
ATOM 1643 N N . TRP A 1 209 ? -2.823 7.197 2.225 1.00 83.31 209 TRP A N 1
ATOM 1644 C CA . TRP A 1 209 ? -1.788 7.909 2.958 1.00 83.31 209 TRP A CA 1
ATOM 1645 C C . TRP A 1 209 ? -0.424 7.456 2.477 1.00 83.31 209 TRP A C 1
ATOM 1647 O O . TRP A 1 209 ? -0.147 6.257 2.460 1.00 83.31 209 TRP A O 1
ATOM 1657 N N . ILE A 1 210 ? 0.433 8.411 2.136 1.00 86.25 210 ILE A N 1
ATOM 1658 C CA . ILE A 1 210 ? 1.826 8.159 1.785 1.00 86.25 210 ILE A CA 1
ATOM 1659 C C . ILE A 1 210 ? 2.729 8.460 2.982 1.00 86.25 210 ILE A C 1
ATOM 1661 O O . ILE A 1 210 ? 2.573 9.492 3.641 1.00 86.25 210 ILE A O 1
ATOM 1665 N N . LYS A 1 211 ? 3.651 7.546 3.289 1.00 84.69 211 LYS A N 1
ATOM 1666 C CA . LYS A 1 211 ? 4.602 7.653 4.405 1.00 84.69 211 LYS A CA 1
ATOM 1667 C C . LYS A 1 211 ? 5.971 7.058 4.049 1.00 84.69 211 LYS A C 1
ATOM 1669 O O . LYS A 1 211 ? 6.031 6.195 3.176 1.00 84.69 211 LYS A O 1
ATOM 1674 N N . PRO A 1 212 ? 7.061 7.455 4.730 1.00 85.31 212 PRO A N 1
ATOM 1675 C CA . PRO A 1 212 ? 8.352 6.782 4.598 1.00 85.31 212 PRO A CA 1
ATOM 1676 C C . PRO A 1 212 ? 8.291 5.337 5.112 1.00 85.31 212 PRO A C 1
ATOM 1678 O O . PRO A 1 212 ? 7.626 5.053 6.112 1.00 85.31 212 PRO A O 1
ATOM 1681 N N . ASN A 1 213 ? 9.013 4.427 4.461 1.00 84.62 213 ASN A N 1
ATOM 1682 C CA . ASN A 1 213 ? 9.154 3.029 4.862 1.00 84.62 213 ASN A CA 1
ATOM 1683 C C . ASN A 1 213 ? 10.515 2.446 4.443 1.00 84.62 213 ASN A C 1
ATOM 1685 O O . ASN A 1 213 ? 11.233 3.048 3.650 1.00 84.62 213 ASN A O 1
ATOM 1689 N N . LYS A 1 214 ? 10.867 1.270 4.978 1.00 83.94 214 LYS A N 1
ATOM 1690 C CA . LYS A 1 214 ? 11.988 0.458 4.489 1.00 83.94 214 LYS A CA 1
ATOM 1691 C C . LYS A 1 214 ? 11.486 -0.636 3.556 1.00 83.94 214 LYS A C 1
ATOM 1693 O O . LYS A 1 214 ? 10.480 -1.284 3.844 1.00 83.94 214 LYS A O 1
ATOM 1698 N N . GLU A 1 215 ? 12.223 -0.861 2.478 1.00 83.75 215 GLU A N 1
ATOM 1699 C CA . GLU A 1 215 ? 11.895 -1.841 1.449 1.00 83.75 215 GLU A CA 1
ATOM 1700 C C . GLU A 1 215 ? 13.100 -2.666 1.049 1.00 83.75 215 GLU A C 1
ATOM 1702 O O . GLU A 1 215 ? 14.240 -2.217 1.135 1.00 83.75 215 GLU A O 1
ATOM 1707 N N . TRP A 1 216 ? 12.842 -3.889 0.606 1.00 80.62 216 TRP A N 1
ATOM 1708 C CA . TRP A 1 216 ? 13.897 -4.778 0.159 1.00 80.62 216 TRP A CA 1
ATOM 1709 C C . TRP A 1 216 ? 14.264 -4.494 -1.296 1.00 80.62 216 TRP A C 1
ATOM 1711 O O . TRP A 1 216 ? 13.417 -4.540 -2.187 1.00 80.62 216 TRP A O 1
ATOM 1721 N N . LYS A 1 217 ? 15.551 -4.236 -1.523 1.00 81.25 217 LYS A N 1
ATOM 1722 C CA . LYS A 1 217 ? 16.185 -4.134 -2.837 1.00 81.25 217 LYS A CA 1
ATOM 1723 C C . LYS A 1 217 ? 17.162 -5.295 -3.007 1.00 81.25 217 LYS A C 1
ATOM 1725 O O . LYS A 1 217 ? 17.763 -5.751 -2.029 1.00 81.25 217 LYS A O 1
ATOM 1730 N N . TYR A 1 218 ? 17.332 -5.758 -4.242 1.00 80.50 218 TYR A N 1
ATOM 1731 C CA . TYR A 1 218 ? 18.290 -6.812 -4.572 1.00 80.50 218 TYR A CA 1
ATOM 1732 C C . TYR A 1 218 ? 19.357 -6.283 -5.532 1.00 80.50 218 TYR A C 1
ATOM 1734 O O . TYR A 1 218 ? 19.057 -5.589 -6.501 1.00 80.50 218 TYR A O 1
ATOM 1742 N N . LYS A 1 219 ? 20.620 -6.623 -5.267 1.00 79.69 219 LYS A N 1
ATOM 1743 C CA . LYS A 1 219 ? 21.778 -6.300 -6.115 1.00 79.69 219 LYS A CA 1
ATOM 1744 C C . LYS A 1 219 ? 22.721 -7.485 -6.060 1.00 79.69 219 LYS A C 1
ATOM 1746 O O . LYS A 1 219 ? 23.183 -7.832 -4.978 1.00 79.69 219 LYS A O 1
ATOM 1751 N N . ASN A 1 220 ? 22.992 -8.094 -7.213 1.00 78.69 220 ASN A N 1
ATOM 1752 C CA . ASN A 1 220 ? 23.869 -9.263 -7.340 1.00 78.69 220 ASN A CA 1
ATOM 1753 C C . ASN A 1 220 ? 23.530 -10.335 -6.290 1.00 78.69 220 ASN A C 1
ATOM 1755 O O . ASN A 1 220 ? 24.363 -10.629 -5.442 1.00 78.69 220 ASN A O 1
ATOM 1759 N N . THR A 1 221 ? 22.268 -10.790 -6.287 1.00 73.12 221 THR A N 1
ATOM 1760 C CA . THR A 1 221 ? 21.667 -11.772 -5.351 1.00 73.12 221 THR A CA 1
ATOM 1761 C C . THR A 1 221 ? 21.662 -11.400 -3.862 1.00 73.12 221 THR A C 1
ATOM 1763 O O . THR A 1 221 ? 20.977 -12.052 -3.076 1.00 73.12 221 THR A O 1
ATOM 1766 N N . LYS A 1 222 ? 22.318 -10.306 -3.459 1.00 81.50 222 LYS A N 1
ATOM 1767 C CA . LYS A 1 222 ? 22.286 -9.791 -2.088 1.00 81.50 222 LYS A CA 1
ATOM 1768 C C . LYS A 1 222 ? 21.053 -8.927 -1.853 1.00 81.50 222 LYS A C 1
ATOM 1770 O O . LYS A 1 222 ? 20.721 -8.058 -2.662 1.00 81.50 222 LYS A O 1
ATOM 1775 N N . LYS A 1 223 ? 20.413 -9.152 -0.707 1.00 85.69 223 LYS A N 1
ATOM 1776 C CA . LYS A 1 223 ? 19.235 -8.426 -0.228 1.00 85.69 223 LYS A CA 1
ATOM 1777 C C . LYS A 1 223 ? 19.666 -7.303 0.718 1.00 85.69 223 LYS A C 1
ATOM 1779 O O . LYS A 1 223 ? 20.428 -7.551 1.646 1.00 85.69 223 LYS A O 1
ATOM 1784 N N . PHE A 1 224 ? 19.174 -6.085 0.517 1.00 84.94 224 PHE A N 1
ATOM 1785 C CA . PHE A 1 224 ? 19.444 -4.952 1.409 1.00 84.94 224 PHE A CA 1
ATOM 1786 C C . PHE A 1 224 ? 18.212 -4.064 1.562 1.00 84.94 224 PHE A C 1
ATOM 1788 O O . PHE A 1 224 ? 17.355 -4.004 0.681 1.00 84.94 224 PHE A O 1
ATOM 1795 N N . LEU A 1 225 ? 18.111 -3.397 2.711 1.00 84.25 225 LEU A N 1
ATOM 1796 C CA . LEU A 1 225 ? 17.022 -2.469 2.994 1.00 84.25 225 LEU A CA 1
ATOM 1797 C C . LEU A 1 225 ? 17.341 -1.088 2.423 1.00 84.25 225 LEU A C 1
ATOM 1799 O O . LEU A 1 225 ? 18.388 -0.515 2.718 1.00 84.25 225 LEU A O 1
ATOM 1803 N N . VAL A 1 226 ? 16.404 -0.530 1.666 1.00 82.00 226 VAL A N 1
ATOM 1804 C CA . VAL A 1 226 ? 16.434 0.845 1.160 1.00 82.00 226 VAL A CA 1
ATOM 1805 C C . VAL A 1 226 ? 15.277 1.645 1.738 1.00 82.00 226 VAL A C 1
ATOM 1807 O O . VAL A 1 226 ? 14.245 1.083 2.101 1.00 82.00 226 VAL A O 1
ATOM 1810 N N . ASP A 1 227 ? 15.448 2.959 1.847 1.00 85.19 227 ASP A N 1
ATOM 1811 C CA . ASP A 1 227 ? 14.327 3.853 2.132 1.00 85.19 227 ASP A CA 1
ATOM 1812 C C . ASP A 1 227 ? 13.413 3.954 0.904 1.00 85.19 227 ASP A C 1
ATOM 1814 O O . ASP A 1 227 ? 13.876 3.970 -0.237 1.00 85.19 227 ASP A O 1
ATOM 1818 N N . ALA A 1 228 ? 12.107 4.007 1.139 1.00 87.75 228 ALA A N 1
ATOM 1819 C CA . ALA A 1 228 ? 11.084 4.103 0.108 1.00 87.75 228 ALA A CA 1
ATOM 1820 C C . ALA A 1 228 ? 9.848 4.841 0.632 1.00 87.75 228 ALA A C 1
ATOM 1822 O O . ALA A 1 228 ? 9.715 5.105 1.830 1.00 87.75 228 ALA A O 1
ATOM 1823 N N . LEU A 1 229 ? 8.912 5.135 -0.268 1.00 89.75 229 LEU A N 1
ATOM 1824 C CA . LEU A 1 229 ? 7.567 5.556 0.106 1.00 89.75 229 LEU A CA 1
ATOM 1825 C C . LEU A 1 229 ? 6.622 4.353 0.112 1.00 89.75 229 LEU A C 1
ATOM 1827 O O . LEU A 1 229 ? 6.654 3.510 -0.784 1.00 89.75 229 LEU A O 1
ATOM 1831 N N . LEU A 1 230 ? 5.759 4.308 1.122 1.00 88.75 230 LEU A N 1
ATOM 1832 C CA . LEU A 1 230 ? 4.675 3.348 1.256 1.00 88.75 230 LEU A CA 1
ATOM 1833 C C . LEU A 1 230 ? 3.341 4.087 1.237 1.00 88.75 230 LEU A C 1
ATOM 1835 O O . LEU A 1 230 ? 3.109 5.001 2.030 1.00 88.75 230 LEU A O 1
ATOM 1839 N N . ILE A 1 231 ? 2.458 3.643 0.358 1.00 89.12 231 ILE A N 1
ATOM 1840 C CA . ILE A 1 231 ? 1.072 4.058 0.247 1.00 89.12 231 ILE A CA 1
ATOM 1841 C C . ILE A 1 231 ? 0.223 3.015 0.970 1.00 89.12 231 ILE A C 1
ATOM 1843 O O . ILE A 1 231 ? 0.251 1.827 0.652 1.00 89.12 231 ILE A O 1
ATOM 1847 N N . THR A 1 232 ? -0.542 3.463 1.954 1.00 84.31 232 THR A N 1
ATOM 1848 C CA . THR A 1 232 ? -1.490 2.631 2.699 1.00 84.31 232 THR A CA 1
ATOM 1849 C C . THR A 1 232 ? -2.853 3.293 2.676 1.00 84.31 232 THR A C 1
ATOM 1851 O O . THR A 1 232 ? -2.928 4.511 2.807 1.00 84.31 232 THR A O 1
ATOM 1854 N N . LEU A 1 233 ? -3.940 2.538 2.588 1.00 75.94 233 LEU A N 1
ATOM 1855 C CA . LEU A 1 233 ? -5.282 3.137 2.535 1.00 75.94 233 LEU A CA 1
ATOM 1856 C C . LEU A 1 233 ? -5.744 3.768 3.863 1.00 75.94 233 LEU A C 1
ATOM 1858 O O . LEU A 1 233 ? -6.745 4.476 3.887 1.00 75.94 233 LEU A O 1
ATOM 1862 N N . GLY A 1 234 ? -5.011 3.573 4.963 1.00 62.97 234 GLY A N 1
ATOM 1863 C CA . GLY A 1 234 ? -5.480 3.980 6.289 1.00 62.97 234 GLY A CA 1
ATOM 1864 C C . GLY A 1 234 ? -6.606 3.063 6.786 1.00 62.97 234 GLY A C 1
ATOM 1865 O O . GLY A 1 234 ? -6.769 1.962 6.270 1.00 62.97 234 GLY A O 1
ATOM 1866 N N . SER A 1 235 ? -7.352 3.482 7.813 1.00 55.41 235 SER A N 1
ATOM 1867 C CA . SER A 1 235 ? -8.480 2.704 8.349 1.00 55.41 235 SER A CA 1
ATOM 1868 C C . SER A 1 235 ? -9.701 2.993 7.502 1.00 55.41 235 SER A C 1
ATOM 1870 O O . SER A 1 235 ? -9.785 4.043 6.856 1.00 55.41 235 SER A O 1
ATOM 1872 N N . THR A 1 236 ? -10.705 2.128 7.613 1.00 50.44 236 THR A N 1
ATOM 1873 C CA . THR A 1 236 ? -12.071 2.393 7.140 1.00 50.44 236 THR A CA 1
ATOM 1874 C C . THR A 1 236 ? -12.584 3.788 7.532 1.00 50.44 236 THR A C 1
ATOM 1876 O O . THR A 1 236 ? -13.340 4.390 6.771 1.00 50.44 236 THR A O 1
ATOM 1879 N N . GLN A 1 237 ? -12.123 4.352 8.658 1.00 51.53 237 GLN A N 1
ATOM 1880 C CA . GLN A 1 237 ? -12.482 5.698 9.123 1.00 51.53 237 GLN A CA 1
ATOM 1881 C C . GLN A 1 237 ? -11.856 6.844 8.313 1.00 51.53 237 GLN A C 1
ATOM 1883 O O . GLN A 1 237 ? -12.424 7.931 8.261 1.00 51.53 237 GLN A O 1
ATOM 1888 N N . HIS A 1 238 ? -10.685 6.640 7.702 1.00 58.28 238 HIS A N 1
ATOM 1889 C CA . HIS A 1 238 ? -9.945 7.700 7.005 1.00 58.28 238 HIS A CA 1
ATOM 1890 C C . HIS A 1 238 ? -10.216 7.751 5.496 1.00 58.28 238 HIS A C 1
ATOM 1892 O O . HIS A 1 238 ? -9.592 8.544 4.790 1.00 58.28 238 HIS A O 1
ATOM 1898 N N . GLY A 1 239 ? -11.173 6.951 5.010 1.00 58.91 239 GLY A N 1
ATOM 1899 C CA . GLY A 1 239 ? -11.775 7.110 3.684 1.00 58.91 239 GLY A CA 1
ATOM 1900 C C . GLY A 1 239 ? -10.877 6.761 2.496 1.00 58.91 239 GLY A C 1
ATOM 1901 O O . GLY A 1 239 ? -11.244 7.086 1.370 1.00 58.91 239 GLY A O 1
ATOM 1902 N N . GLY A 1 240 ? -9.730 6.113 2.714 1.00 76.56 240 GLY A N 1
ATOM 1903 C CA . GLY A 1 240 ? -8.891 5.657 1.613 1.00 76.56 240 GLY A CA 1
ATOM 1904 C C . GLY A 1 240 ? -9.509 4.474 0.869 1.00 76.56 240 GLY A C 1
ATOM 1905 O O . GLY A 1 240 ? -10.181 3.629 1.463 1.00 76.56 240 GLY A O 1
ATOM 1906 N N . TYR A 1 241 ? -9.277 4.414 -0.436 1.00 84.94 241 TYR A N 1
ATOM 1907 C CA . TYR A 1 241 ? -9.711 3.328 -1.299 1.00 84.94 241 TYR A CA 1
ATOM 1908 C C . TYR A 1 241 ? -8.671 3.032 -2.374 1.00 84.94 241 TYR A C 1
ATOM 1910 O O . TYR A 1 241 ? -7.820 3.859 -2.703 1.00 84.94 241 TYR A O 1
ATOM 1918 N N . VAL A 1 242 ? -8.788 1.843 -2.945 1.00 88.56 242 VAL A N 1
ATOM 1919 C CA . VAL A 1 242 ? -8.100 1.433 -4.165 1.00 88.56 242 VAL A CA 1
ATOM 1920 C C . VAL A 1 242 ? -9.130 0.868 -5.129 1.00 88.56 242 VAL A C 1
ATOM 1922 O O . VAL A 1 242 ? -10.028 0.142 -4.701 1.00 88.56 242 VAL A O 1
ATOM 1925 N N . LYS A 1 243 ? -9.016 1.189 -6.415 1.00 90.94 243 LYS A N 1
ATOM 1926 C CA . LYS A 1 243 ? -9.810 0.553 -7.469 1.00 90.94 243 LYS A CA 1
ATOM 1927 C C . LYS A 1 243 ? -8.956 0.241 -8.685 1.00 90.94 243 LYS A C 1
ATOM 1929 O O . LYS A 1 243 ? -8.038 0.991 -9.016 1.00 90.94 243 LYS A O 1
ATOM 1934 N N . LEU A 1 244 ? -9.279 -0.858 -9.352 1.00 92.38 244 LEU A N 1
ATOM 1935 C CA . LEU A 1 244 ? -8.710 -1.181 -10.650 1.00 92.38 244 LEU A CA 1
ATOM 1936 C C . LEU A 1 244 ? -9.347 -0.288 -11.720 1.00 92.38 244 LEU A C 1
ATOM 1938 O O . LEU A 1 244 ? -10.567 -0.256 -11.849 1.00 92.38 244 LEU A O 1
ATOM 1942 N N . ILE A 1 245 ? -8.525 0.408 -12.501 1.00 92.75 245 ILE A N 1
ATOM 1943 C CA . ILE A 1 245 ? -8.967 1.158 -13.685 1.00 92.75 245 ILE A CA 1
ATOM 1944 C C . ILE A 1 245 ? -8.831 0.280 -14.922 1.00 92.75 245 ILE A C 1
ATOM 1946 O O . ILE A 1 245 ? -9.766 0.126 -15.706 1.00 92.75 245 ILE A O 1
ATOM 1950 N N . LYS A 1 246 ? -7.649 -0.315 -15.080 1.00 88.31 246 LYS A N 1
ATOM 1951 C CA . LYS A 1 246 ? -7.283 -1.137 -16.227 1.00 88.31 246 LYS A CA 1
ATOM 1952 C C . LYS A 1 246 ? -6.368 -2.254 -15.748 1.00 88.31 246 LYS A C 1
ATOM 1954 O O . LYS A 1 246 ? -5.501 -2.006 -14.918 1.00 88.31 246 LYS A O 1
ATOM 1959 N N . ARG A 1 247 ? -6.577 -3.468 -16.246 1.00 81.38 247 ARG A N 1
ATOM 1960 C CA . ARG A 1 247 ? -5.668 -4.584 -15.984 1.00 81.38 247 ARG A CA 1
ATOM 1961 C C . ARG A 1 247 ? -4.472 -4.534 -16.920 1.00 81.38 247 ARG A C 1
ATOM 1963 O O . ARG A 1 247 ? -4.679 -4.180 -18.103 1.00 81.38 247 ARG A O 1
#

Secondary structure (DSSP, 8-state):
--HHHHHHHHHHHHHHHHTTSS-HHHHHHHHH-B--S---------PPPSS-TTSS--GGGHHHHHHHHHHHHT---SS----EE--S-EEEEE--SGGGT-GGGTTS-EEEEEEEEEEEEEETTT--EEEEEHHHHHHS-GGGPBPTTT--BS-EEEEEEEEEEEEEEEEEE-TT--S--EEEEEESHHHHHHHTT--TT-EEEEE-EEEEEEEEEEETTEEEEEEEEEEE---GGGT-EEEEEE-

Sequence (247 aa):
MTDRNERIERAKELGKQWNKDVDKDTLDAAKKGAKSDYVGQWKRTPNLPKYPPAGQSWCGLQSFYDTLQKQDQKRKSKWKRLGTAIKPPQQFVVTDGTGIGNREFVTGPRGTDVAYTQYQRKCNSCGQTWVASQKDVDNSNKAKERCWKCGVVGQYKETKANIAYREIKFPVTTPGCGDTLAYVSLTGEPAKKLESVLRPGSVIEIQGWIKPNKEWKYKNTKKFLVDALLITLGSTQHGGYVKLIKR